Protein AF-A0A9P8RSB9-F1 (afdb_monomer)

Foldseek 3Di:
DQPPVQVVPADVVGTDHDDDALFDADDPVLVCQCPNPAPNVQQAFLSVCVRVCLVPDDPPPPPSVVVVVVVVCCLVVVPPPDDPDDDPVNVVVVVLSVLLVLLCNGGPPHLALPPSNADFKAKEKEFEQDPDDPFDPPDDPDDDDDDDDDDDDDDDDDDDDPPPPDPPPVVCVQPNDDPPPPPDDDTCRDTDGDMDMGGDNHRLNVVSVCSSVPVDPSVPDQSVSSCSNNGRGFYAYPSDTDRPDPNHD

Sequence (249 aa):
MAMAIPRAISRPHSRYTLSPTSLTARTLHALLFLRGPGRGNAAAGGWGIFIEGSVECNPLDFLAFKRISTEWLEEVNGDENSDAHGTAEDLNHRFSKRRKLIAKGRFGNSGIESDGKGIELLHIRMEDPFIGVPGTRSLPINIEDIADGILEGQESEGENEQQKDQPPVMWDSLFGPDAENQDLSMHQAWRPDVRLTFRGTHIFAGVRHLTDTGVIDGEKMPGWMTGEAGVSTGVVRNGVIRGHKGSGV

Mean predicted aligned error: 14.19 Å

InterPro domains:
  IPR007902 Centromere protein Chl4/mis15/CENP-N [PF05238] (3-239)

Secondary structure (DSSP, 8-state):
-TTHHHHHH-BTTB---PPPPS---SSHHHHHHHHSSSGGGS--GGGGHHHHTSS---TT-HHHHHHHHHHHHHHHHTTTTS-S---HHHHHHHHHHHHHHHHHHHHTT---TTSS---SEEEEEE-PPPTT-TT------------------PPP---------PPPHHHHHHHPPPTT-----S-------EEEEEESS-HHHHHHHHHHHTSS-TTT--GGGGTTT--SEEEEETTEEEESSS---

Solvent-accessible surface area (backbone atoms only — not comparable to full-atom values): 15276 Å² total; per-residue (Å²): 118,84,71,55,58,32,58,71,74,34,51,94,99,41,83,54,79,85,77,71,66,28,55,62,56,86,39,70,62,19,47,39,41,40,68,31,101,50,67,39,37,81,25,31,12,38,45,28,53,68,56,75,38,77,80,61,63,60,93,86,44,72,66,58,54,53,51,53,58,50,54,60,48,47,75,70,57,74,63,80,86,68,67,103,74,69,52,78,65,53,51,50,49,53,53,41,51,51,27,41,51,44,30,42,57,48,18,35,86,39,47,52,89,83,68,60,57,40,38,33,47,38,40,37,37,38,60,34,65,52,88,84,54,95,82,64,85,68,82,77,83,85,69,84,81,86,84,87,80,88,83,90,80,88,84,76,95,69,94,70,83,76,79,73,82,72,71,63,77,70,51,52,77,69,66,47,89,68,93,75,82,72,85,83,76,96,71,88,55,57,52,58,88,48,74,48,78,47,75,46,78,31,40,42,22,52,50,40,48,36,17,34,75,58,81,38,62,61,87,79,51,57,65,62,70,38,46,34,77,55,58,21,28,29,41,29,49,84,83,42,68,38,43,40,78,86,24,79,127

pLDDT: mean 73.87, std 20.01, range [29.92, 95.12]

Organism: NCBI:txid265104

Radius of gyration: 24.45 Å; Cα contacts (8 Å, |Δi|>4): 299; chains: 1; bounding box: 60×43×74 Å

Nearest PDB structures (foldseek):
  6nuw-assembly1_E  TM=7.598E-01  e=3.990E-07  Saccharomyces cerevisiae S288C
  8ow1-assembly1_NN  TM=7.445E-01  e=2.769E-07  Saccharomyces cerevisiae
  8ow1-assembly1_N  TM=7.059E-01  e=7.333E-07  Saccharomyces cerevisiae
  8ow0-assembly1_N  TM=7.193E-01  e=2.193E-06  Saccharomyces cerevisiae
  4je3-assembly1_B  TM=9.104E-01  e=1.771E-03  Saccharomyces cerevisiae

Structure (mmCIF, N/CA/C/O backbone):
data_AF-A0A9P8RSB9-F1
#
_entry.id   AF-A0A9P8RSB9-F1
#
loop_
_atom_site.group_PDB
_atom_site.id
_atom_site.type_symbol
_atom_site.label_atom_id
_atom_site.label_alt_id
_atom_site.label_comp_id
_atom_site.label_asym_id
_atom_site.label_entity_id
_atom_site.label_seq_id
_atom_site.pdbx_PDB_ins_code
_atom_site.Cartn_x
_atom_site.Cartn_y
_atom_site.Cartn_z
_atom_site.occupancy
_atom_site.B_iso_or_equiv
_atom_site.auth_seq_id
_atom_site.auth_comp_id
_atom_site.auth_asym_id
_atom_site.auth_atom_id
_atom_site.pdbx_PDB_model_num
ATOM 1 N N . MET A 1 1 ? 20.546 -19.885 -18.088 1.00 60.81 1 MET A N 1
ATOM 2 C CA . MET A 1 1 ? 19.523 -19.149 -18.873 1.00 60.81 1 MET A CA 1
ATOM 3 C C . MET A 1 1 ? 19.489 -17.635 -18.613 1.00 60.81 1 MET A C 1
ATOM 5 O O . MET A 1 1 ? 19.249 -16.904 -19.562 1.00 60.81 1 MET A O 1
ATOM 9 N N . ALA A 1 2 ? 19.780 -17.131 -17.404 1.00 63.16 2 ALA A N 1
ATOM 10 C CA . ALA A 1 2 ? 19.575 -15.715 -17.043 1.00 63.16 2 ALA A CA 1
ATOM 11 C C . ALA A 1 2 ? 20.329 -14.649 -17.884 1.00 63.16 2 ALA A C 1
ATOM 13 O O . ALA A 1 2 ? 19.841 -13.534 -18.018 1.00 63.16 2 ALA A O 1
ATOM 14 N N . MET A 1 3 ? 21.483 -14.966 -18.490 1.00 80.44 3 MET A N 1
ATOM 15 C CA . MET A 1 3 ? 22.284 -14.000 -19.275 1.00 80.44 3 MET A CA 1
ATOM 16 C C . MET A 1 3 ? 21.923 -13.923 -20.767 1.00 80.44 3 MET A C 1
ATOM 18 O O . MET A 1 3 ? 22.422 -13.045 -21.468 1.00 80.44 3 MET A O 1
ATOM 22 N N . ALA A 1 4 ? 21.071 -14.820 -21.272 1.00 87.44 4 ALA A N 1
ATOM 23 C CA . ALA A 1 4 ? 20.693 -14.832 -22.687 1.00 87.44 4 ALA A CA 1
ATOM 24 C C . ALA A 1 4 ? 19.692 -13.715 -23.027 1.00 87.44 4 ALA A C 1
ATOM 26 O O . ALA A 1 4 ? 19.836 -13.053 -24.050 1.00 87.44 4 ALA A O 1
ATOM 27 N N . ILE A 1 5 ? 18.728 -13.458 -22.135 1.00 90.38 5 ILE A N 1
ATOM 28 C CA . ILE A 1 5 ? 17.672 -12.455 -22.337 1.00 90.38 5 ILE A CA 1
ATOM 29 C C . ILE A 1 5 ? 18.236 -11.023 -22.383 1.00 90.38 5 ILE A C 1
ATOM 31 O O . ILE A 1 5 ? 17.978 -10.347 -23.377 1.00 90.38 5 ILE A O 1
ATOM 35 N N . PRO A 1 6 ? 19.055 -10.555 -21.410 1.00 91.44 6 PRO A N 1
ATOM 36 C CA . PRO A 1 6 ? 19.608 -9.199 -21.460 1.00 91.44 6 PRO A CA 1
ATOM 37 C C . PRO A 1 6 ? 20.480 -8.960 -22.700 1.00 91.44 6 PRO A C 1
ATOM 39 O O . PRO A 1 6 ? 20.485 -7.867 -23.260 1.00 91.44 6 PRO A O 1
ATOM 42 N N . ARG A 1 7 ? 21.191 -9.999 -23.165 1.00 89.19 7 ARG A N 1
ATOM 43 C CA . ARG A 1 7 ? 21.984 -9.944 -24.401 1.00 89.19 7 ARG A CA 1
ATOM 44 C C . ARG A 1 7 ? 21.101 -9.846 -25.645 1.00 89.19 7 ARG A C 1
ATOM 46 O O . ARG A 1 7 ? 21.409 -9.050 -26.523 1.00 89.19 7 ARG A O 1
ATOM 53 N N . ALA A 1 8 ? 20.004 -10.598 -25.710 1.00 91.44 8 ALA A N 1
ATOM 54 C CA . ALA A 1 8 ? 19.091 -10.583 -26.853 1.00 91.44 8 ALA A CA 1
ATOM 55 C C . ALA A 1 8 ? 18.355 -9.241 -27.023 1.00 91.44 8 ALA A C 1
ATOM 57 O O . ALA A 1 8 ? 18.117 -8.819 -28.149 1.00 91.44 8 ALA A O 1
ATOM 58 N N . ILE A 1 9 ? 18.018 -8.560 -25.921 1.00 91.25 9 ILE A N 1
ATOM 59 C CA . ILE A 1 9 ? 17.332 -7.253 -25.951 1.00 91.25 9 ILE A CA 1
ATOM 60 C C . ILE A 1 9 ? 18.295 -6.059 -26.052 1.00 91.25 9 ILE A C 1
ATOM 62 O O . ILE A 1 9 ? 17.858 -4.931 -26.283 1.00 91.25 9 ILE A O 1
ATOM 66 N N . SER A 1 10 ? 19.599 -6.280 -25.846 1.00 93.25 10 SER A N 1
ATOM 67 C CA . SER A 1 10 ? 20.609 -5.222 -25.932 1.00 93.25 10 SER A CA 1
ATOM 68 C C . SER A 1 10 ? 20.803 -4.729 -27.365 1.00 93.25 10 SER A C 1
ATOM 70 O O . SER A 1 10 ? 20.760 -5.503 -28.319 1.00 93.25 10 SER A O 1
ATOM 72 N N . ARG A 1 11 ? 21.033 -3.423 -27.516 1.00 90.88 11 ARG A N 1
ATOM 73 C CA . ARG A 1 11 ? 21.363 -2.782 -28.797 1.00 90.88 11 ARG A CA 1
ATOM 74 C C . ARG A 1 11 ? 22.860 -2.449 -28.832 1.00 90.88 11 ARG A C 1
ATOM 76 O O . ARG A 1 11 ? 23.480 -2.344 -27.770 1.00 90.88 11 ARG A O 1
ATOM 83 N N . PRO A 1 12 ? 23.469 -2.241 -30.014 1.00 90.31 12 PRO A N 1
ATOM 84 C CA . PRO A 1 12 ? 24.827 -1.706 -30.092 1.00 90.31 12 PRO A CA 1
ATOM 85 C C . PRO A 1 12 ? 24.938 -0.423 -29.251 1.00 90.31 12 PRO A C 1
ATOM 87 O O . PRO A 1 12 ? 24.121 0.479 -29.404 1.00 90.31 12 PRO A O 1
ATOM 90 N N . HIS A 1 13 ? 25.916 -0.368 -28.342 1.00 87.81 13 HIS A N 1
ATOM 91 C CA . HIS A 1 13 ? 26.126 0.710 -27.355 1.00 87.81 13 HIS A CA 1
ATOM 92 C C . HIS A 1 13 ? 25.055 0.866 -26.250 1.00 87.81 13 HIS A C 1
ATOM 94 O O . HIS A 1 13 ? 25.128 1.814 -25.474 1.00 87.81 13 HIS A O 1
ATOM 100 N N . SER A 1 14 ? 24.108 -0.070 -26.097 1.00 89.31 14 SER A N 1
ATOM 101 C CA . SER A 1 14 ? 23.153 -0.087 -24.976 1.00 89.31 14 SER A CA 1
ATOM 102 C C . SER A 1 14 ? 22.943 -1.507 -24.443 1.00 89.31 14 SER A C 1
ATOM 104 O O . SER A 1 14 ? 22.224 -2.320 -25.031 1.00 89.31 14 SER A O 1
ATOM 106 N N . ARG A 1 15 ? 23.608 -1.827 -23.323 1.00 87.81 15 ARG A N 1
ATOM 107 C CA . ARG A 1 15 ? 23.508 -3.130 -22.653 1.00 87.81 15 ARG A CA 1
ATOM 108 C C . ARG A 1 15 ? 22.528 -3.048 -21.490 1.00 87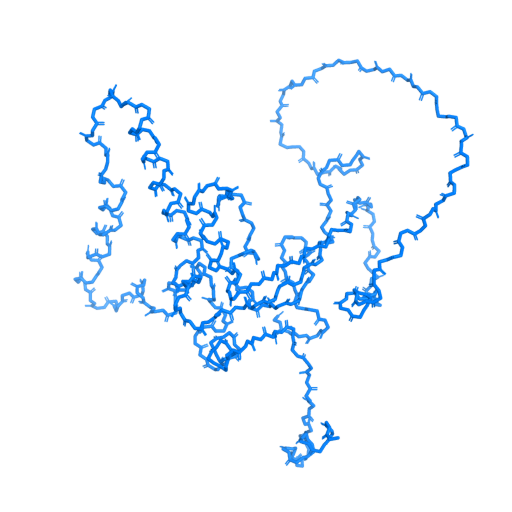.81 15 ARG A C 1
ATOM 110 O O . ARG A 1 15 ? 22.741 -2.278 -20.562 1.00 87.81 15 ARG A O 1
ATOM 117 N N . TYR A 1 16 ? 21.518 -3.908 -21.515 1.00 88.75 16 TYR A N 1
ATOM 118 C CA . TYR A 1 16 ? 20.590 -4.070 -20.405 1.00 88.75 16 TYR A CA 1
ATOM 119 C C . TYR A 1 16 ? 21.053 -5.188 -19.472 1.00 88.75 16 TYR A C 1
ATOM 121 O O . TYR A 1 16 ? 21.659 -6.172 -19.903 1.00 88.75 16 TYR A O 1
ATOM 129 N N . THR A 1 17 ? 20.748 -5.038 -18.189 1.00 88.31 17 THR A N 1
ATOM 130 C CA . THR A 1 17 ? 20.886 -6.071 -17.161 1.00 88.31 17 THR A CA 1
ATOM 131 C C . THR A 1 17 ? 19.535 -6.242 -16.477 1.00 88.31 17 THR A C 1
ATOM 133 O O . THR A 1 17 ? 18.756 -5.298 -16.374 1.00 88.31 17 THR A O 1
ATOM 136 N N . LEU A 1 18 ? 19.225 -7.468 -16.057 1.00 85.56 18 LEU A N 1
ATOM 137 C CA . LEU A 1 18 ? 18.020 -7.736 -15.279 1.00 85.56 18 LEU A CA 1
ATOM 138 C C . LEU A 1 18 ? 18.383 -7.658 -13.800 1.00 85.56 18 LEU A C 1
ATOM 140 O O . LEU A 1 18 ? 19.246 -8.408 -13.343 1.00 85.56 18 LEU A O 1
ATOM 144 N N . SER A 1 19 ? 17.719 -6.764 -13.076 1.00 83.81 19 SER A N 1
ATOM 145 C CA . SER A 1 19 ? 17.808 -6.688 -11.620 1.00 83.81 19 SER A CA 1
ATOM 146 C C . SER A 1 19 ? 16.679 -7.510 -10.998 1.00 83.81 19 SER A C 1
ATOM 148 O O . SER A 1 19 ? 15.544 -7.431 -11.480 1.00 83.81 19 SER A O 1
ATOM 150 N N . PRO A 1 20 ? 16.950 -8.302 -9.948 1.00 80.81 20 PRO A N 1
ATOM 151 C CA . PRO A 1 20 ? 15.887 -8.948 -9.192 1.00 80.81 20 PRO A CA 1
ATOM 152 C C . PRO A 1 20 ? 15.009 -7.887 -8.515 1.00 80.81 20 PRO A C 1
ATOM 154 O O . PRO A 1 20 ? 15.488 -6.832 -8.101 1.00 80.81 20 PRO A O 1
ATOM 157 N N . THR A 1 21 ? 13.716 -8.169 -8.399 1.00 82.81 21 THR A N 1
ATOM 158 C CA . THR A 1 21 ? 12.746 -7.290 -7.739 1.00 82.81 21 THR A CA 1
ATOM 159 C C . THR A 1 21 ? 12.409 -7.811 -6.347 1.00 82.81 21 THR A C 1
ATOM 161 O O . THR A 1 21 ? 12.298 -9.017 -6.144 1.00 82.81 21 THR A O 1
ATOM 164 N N . SER A 1 22 ? 12.172 -6.908 -5.396 1.00 86.12 22 SER A N 1
ATOM 165 C CA . SER A 1 22 ? 11.747 -7.234 -4.019 1.00 86.12 22 SER A CA 1
ATOM 166 C C . SER A 1 22 ? 10.242 -7.536 -3.882 1.00 86.12 22 SER A C 1
ATOM 168 O O . SER A 1 22 ? 9.701 -7.639 -2.775 1.00 86.12 22 SER A O 1
ATOM 170 N N . LEU A 1 23 ? 9.550 -7.699 -5.012 1.00 88.62 23 LEU A N 1
ATOM 171 C CA . LEU A 1 23 ? 8.127 -7.995 -5.105 1.00 88.62 23 LEU A CA 1
ATOM 172 C C . LEU A 1 23 ? 7.909 -9.397 -5.677 1.00 88.62 23 LEU A C 1
ATOM 174 O O . LEU A 1 23 ? 8.396 -9.725 -6.759 1.00 88.62 23 LEU A O 1
ATOM 178 N N . THR A 1 24 ? 7.126 -10.188 -4.955 1.00 89.50 24 THR A N 1
ATOM 179 C CA . THR A 1 24 ? 6.615 -11.492 -5.362 1.00 89.50 24 THR A CA 1
ATOM 180 C C . THR A 1 24 ? 5.099 -11.485 -5.194 1.00 89.50 24 THR A C 1
ATOM 182 O O . THR A 1 24 ? 4.581 -10.996 -4.191 1.00 89.50 24 THR A O 1
ATOM 185 N N . ALA A 1 25 ? 4.373 -11.982 -6.191 1.00 90.44 25 ALA A N 1
ATOM 186 C CA . ALA A 1 25 ? 2.922 -12.117 -6.130 1.00 90.44 25 ALA A CA 1
ATOM 187 C C . ALA A 1 25 ? 2.478 -13.333 -6.946 1.00 90.44 25 ALA A C 1
ATOM 189 O O . ALA A 1 25 ? 3.166 -13.749 -7.881 1.00 90.44 25 ALA A O 1
ATOM 190 N N . ARG A 1 26 ? 1.322 -13.902 -6.590 1.00 89.12 26 ARG A N 1
ATOM 191 C CA . ARG A 1 26 ? 0.777 -15.095 -7.250 1.00 89.12 26 ARG A CA 1
ATOM 192 C C . ARG A 1 26 ? 0.159 -14.794 -8.608 1.00 89.12 26 ARG A C 1
ATOM 194 O O . ARG A 1 26 ? 0.270 -15.603 -9.525 1.00 89.12 26 ARG A O 1
ATOM 201 N N . THR A 1 27 ? -0.524 -13.657 -8.734 1.00 91.25 27 THR A N 1
ATOM 202 C CA . THR A 1 27 ? -1.212 -13.268 -9.967 1.00 91.25 27 THR A CA 1
ATOM 203 C C . THR A 1 27 ? -0.373 -12.271 -10.759 1.00 91.25 27 THR A C 1
ATOM 205 O O . THR A 1 27 ? 0.229 -11.343 -10.216 1.00 91.25 27 THR A O 1
ATOM 208 N N . LEU A 1 28 ? -0.376 -12.421 -12.086 1.00 91.88 28 LEU A N 1
ATOM 209 C CA . LEU A 1 28 ? 0.233 -11.434 -12.981 1.00 91.88 28 LEU A CA 1
ATOM 210 C C . LEU A 1 28 ? -0.476 -10.079 -12.876 1.00 91.88 28 LEU A C 1
ATOM 212 O O . LEU A 1 28 ? 0.166 -9.042 -13.011 1.00 91.88 28 LEU A O 1
ATOM 216 N N . HIS A 1 29 ? -1.781 -10.084 -12.590 1.00 91.00 29 HIS A N 1
ATOM 217 C CA . HIS A 1 29 ? -2.550 -8.863 -12.374 1.00 91.00 29 HIS A CA 1
ATOM 218 C C . HIS A 1 29 ? -2.013 -8.051 -11.186 1.00 91.00 29 HIS A C 1
ATOM 220 O O . HIS A 1 29 ? -1.819 -6.847 -11.327 1.00 91.00 29 HIS A O 1
ATOM 226 N N . ALA A 1 30 ? -1.683 -8.704 -10.064 1.00 90.44 30 ALA A N 1
ATOM 227 C CA . ALA A 1 30 ? -1.057 -8.043 -8.921 1.00 90.44 30 ALA A CA 1
ATOM 228 C C . ALA A 1 30 ? 0.313 -7.449 -9.285 1.00 90.44 30 ALA A C 1
ATOM 230 O O . ALA A 1 30 ? 0.575 -6.286 -8.987 1.00 90.44 30 ALA A O 1
ATOM 231 N N . LEU A 1 31 ? 1.162 -8.200 -10.000 1.00 90.31 31 LEU A N 1
ATOM 232 C CA . LEU A 1 31 ? 2.467 -7.696 -10.455 1.00 90.31 31 LEU A CA 1
ATOM 233 C C . LEU A 1 31 ? 2.332 -6.499 -11.403 1.00 90.31 31 LEU A C 1
ATOM 235 O O . LEU A 1 31 ? 3.075 -5.528 -11.279 1.00 90.31 31 LEU A O 1
ATOM 239 N N . LEU A 1 32 ? 1.383 -6.547 -12.339 1.00 91.12 32 LEU A N 1
ATOM 240 C CA . LEU A 1 32 ? 1.137 -5.456 -13.278 1.00 91.12 32 LEU A CA 1
ATOM 241 C C . LEU A 1 32 ? 0.571 -4.221 -12.567 1.00 91.12 32 LEU A C 1
ATOM 243 O O . LEU A 1 32 ? 0.942 -3.104 -12.908 1.00 91.12 32 LEU A O 1
ATOM 247 N N . PHE A 1 33 ? -0.304 -4.401 -11.580 1.00 89.62 33 PHE A N 1
ATOM 248 C CA . PHE A 1 33 ? -0.852 -3.281 -10.822 1.00 89.62 33 PHE A CA 1
ATOM 249 C C . PHE A 1 33 ? 0.227 -2.584 -9.982 1.00 89.62 33 PHE A C 1
ATOM 251 O O . PHE A 1 33 ? 0.311 -1.359 -10.003 1.00 89.62 33 PHE A O 1
ATOM 258 N N . LEU A 1 34 ? 1.072 -3.362 -9.300 1.00 88.38 34 LEU A N 1
ATOM 259 C CA . LEU A 1 34 ? 2.092 -2.851 -8.380 1.00 88.38 34 LEU A CA 1
ATOM 260 C C . LEU A 1 34 ? 3.385 -2.404 -9.069 1.00 88.38 34 LEU A C 1
ATOM 262 O O . LEU A 1 34 ? 4.105 -1.588 -8.513 1.00 88.38 34 LEU A O 1
ATOM 266 N N . ARG A 1 35 ? 3.721 -2.940 -10.250 1.00 88.00 35 ARG A N 1
ATOM 267 C CA . ARG A 1 35 ? 5.001 -2.643 -10.925 1.00 88.00 35 ARG A CA 1
ATOM 268 C C . ARG A 1 35 ? 4.892 -2.378 -12.423 1.00 88.00 35 ARG A C 1
ATOM 270 O O . ARG A 1 35 ? 5.887 -2.058 -13.072 1.00 88.00 35 ARG A O 1
ATOM 277 N N . GLY A 1 36 ? 3.703 -2.527 -12.991 1.00 88.81 36 GLY A N 1
ATOM 278 C CA . GLY A 1 36 ? 3.459 -2.253 -14.398 1.00 88.81 36 GLY A CA 1
ATOM 279 C C . GLY A 1 36 ? 3.401 -0.755 -14.716 1.00 88.81 36 GLY A C 1
ATOM 280 O O . GLY A 1 36 ? 3.488 0.097 -13.832 1.00 88.81 36 GLY A O 1
ATOM 281 N N . PRO A 1 37 ? 3.225 -0.415 -16.001 1.00 88.12 37 PRO A N 1
ATOM 282 C CA . PRO A 1 37 ? 3.250 0.962 -16.503 1.00 88.12 37 PRO A CA 1
ATOM 283 C C . PRO A 1 37 ? 1.973 1.778 -16.197 1.00 88.12 37 PRO A C 1
ATOM 285 O O . PRO A 1 37 ? 1.634 2.698 -16.935 1.00 88.12 37 PRO A O 1
ATOM 288 N N . GLY A 1 38 ? 1.231 1.442 -15.140 1.00 85.75 38 GLY A N 1
ATO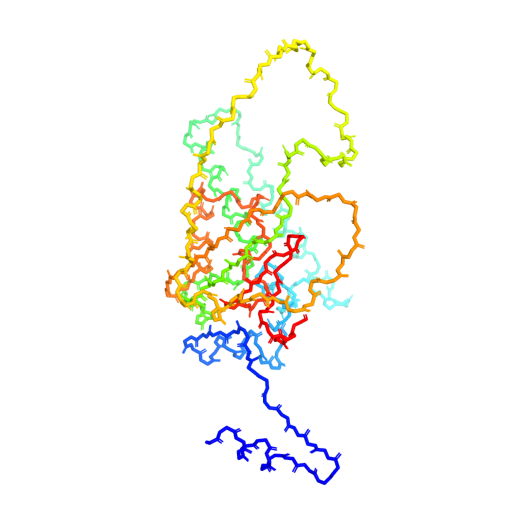M 289 C CA . GLY A 1 38 ? -0.014 2.116 -14.764 1.00 85.75 38 GLY A CA 1
ATOM 290 C C . GLY A 1 38 ? 0.150 3.113 -13.614 1.00 85.75 38 GLY A C 1
ATOM 291 O O . GLY A 1 38 ? 1.160 3.121 -12.913 1.00 85.75 38 GLY A O 1
ATOM 292 N N . ARG A 1 39 ? -0.909 3.894 -13.352 1.00 84.00 39 ARG A N 1
ATOM 293 C CA . ARG A 1 39 ? -1.003 4.812 -12.194 1.00 84.00 39 ARG A CA 1
ATOM 294 C C . ARG A 1 39 ? -0.909 4.089 -10.837 1.00 84.00 39 ARG A C 1
ATOM 296 O O . ARG A 1 39 ? -0.608 4.720 -9.834 1.00 84.00 39 ARG A O 1
ATOM 303 N N . GLY A 1 40 ? -1.136 2.771 -10.807 1.00 82.62 40 GLY A N 1
ATOM 304 C CA . GLY A 1 40 ? -1.115 1.954 -9.587 1.00 82.62 40 GLY A CA 1
ATOM 305 C C . GLY A 1 40 ? 0.261 1.657 -8.988 1.00 82.62 40 GLY A C 1
A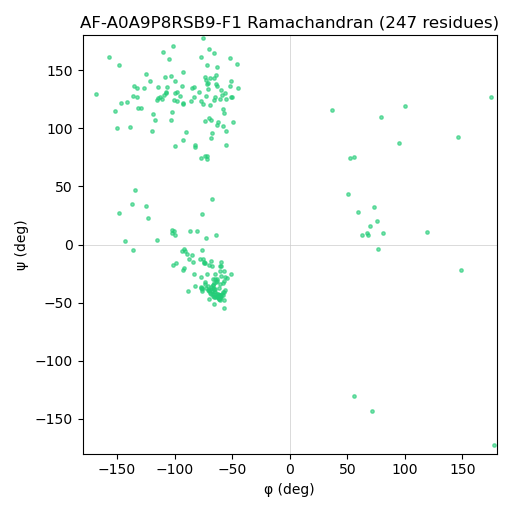TOM 306 O O . GLY A 1 40 ? 0.325 1.302 -7.817 1.00 82.62 40 GLY A O 1
ATOM 307 N N . ASN A 1 41 ? 1.351 1.850 -9.739 1.00 84.44 41 ASN A N 1
ATOM 308 C CA . ASN A 1 41 ? 2.709 1.497 -9.298 1.00 84.44 41 ASN A CA 1
ATOM 309 C C . ASN A 1 41 ? 3.193 2.341 -8.101 1.00 84.44 41 ASN A C 1
ATOM 311 O O . ASN A 1 41 ? 3.908 1.839 -7.245 1.00 84.44 41 ASN A O 1
ATOM 315 N N . ALA A 1 42 ? 2.779 3.610 -8.017 1.00 78.94 42 ALA A N 1
ATOM 316 C CA . ALA A 1 42 ? 3.252 4.553 -6.994 1.00 78.94 42 ALA A CA 1
ATOM 317 C C . ALA A 1 42 ? 2.159 5.035 -6.021 1.00 78.94 42 ALA A C 1
ATOM 319 O O . ALA A 1 42 ? 2.417 5.907 -5.199 1.00 78.94 42 ALA A O 1
ATOM 320 N N . ALA A 1 43 ? 0.936 4.510 -6.132 1.00 82.38 43 ALA A N 1
ATOM 321 C CA . ALA A 1 43 ? -0.224 4.992 -5.378 1.00 82.38 43 ALA A CA 1
ATOM 322 C C . ALA A 1 43 ? -1.082 3.842 -4.818 1.00 82.38 43 ALA A C 1
ATOM 324 O O . ALA A 1 43 ? -2.309 3.925 -4.777 1.00 82.38 43 ALA A O 1
ATOM 325 N N . ALA A 1 44 ? -0.447 2.737 -4.418 1.00 83.50 44 ALA A N 1
ATOM 326 C CA . ALA A 1 44 ? -1.132 1.642 -3.733 1.00 83.50 44 ALA A CA 1
ATOM 327 C C . ALA A 1 44 ? -1.561 2.046 -2.304 1.00 83.50 44 ALA A C 1
ATOM 329 O O . ALA A 1 44 ? -1.128 3.070 -1.773 1.00 83.50 44 ALA A O 1
ATOM 330 N N . GLY A 1 45 ? -2.407 1.240 -1.655 1.00 86.44 45 GLY A N 1
ATOM 331 C CA . GLY A 1 45 ? -2.876 1.540 -0.300 1.00 86.44 45 GLY A CA 1
ATOM 332 C C . GLY A 1 45 ? -3.861 2.714 -0.264 1.00 86.44 45 GLY A C 1
ATOM 333 O O . GLY A 1 45 ? -4.660 2.915 -1.185 1.00 86.44 45 GLY A O 1
ATOM 334 N N . GLY A 1 46 ? -3.772 3.521 0.795 1.00 87.12 46 GLY A N 1
ATOM 335 C CA . GLY A 1 46 ? -4.598 4.718 1.006 1.00 87.12 46 GLY A CA 1
ATOM 336 C C . GLY A 1 46 ? -4.462 5.785 -0.085 1.00 87.12 46 GLY A C 1
ATOM 337 O O . GLY A 1 46 ? -5.365 6.595 -0.274 1.00 87.12 46 GLY A O 1
ATOM 338 N N . TRP A 1 47 ? -3.392 5.737 -0.879 1.00 88.94 47 TRP A N 1
ATOM 339 C CA . TRP A 1 47 ? -3.182 6.623 -2.026 1.00 88.94 47 TRP A CA 1
ATOM 340 C C . TRP A 1 47 ? -4.030 6.255 -3.252 1.00 88.94 47 TRP A C 1
ATOM 342 O O . TRP A 1 47 ? -4.053 7.002 -4.232 1.00 88.94 47 TRP A O 1
ATOM 352 N N . GLY A 1 48 ? -4.776 5.143 -3.202 1.00 86.69 48 GLY A N 1
ATOM 353 C CA . GLY A 1 48 ? -5.582 4.653 -4.320 1.00 86.69 48 GLY A CA 1
ATOM 354 C C . GLY A 1 48 ? -6.619 5.652 -4.846 1.00 86.69 48 GLY A C 1
ATOM 355 O O . GLY A 1 48 ? -6.983 5.582 -6.020 1.00 86.69 48 GLY A O 1
ATOM 356 N N . ILE A 1 49 ? -7.028 6.626 -4.028 1.00 86.00 49 ILE A N 1
ATOM 357 C CA . ILE A 1 49 ? -7.929 7.721 -4.423 1.00 86.00 49 ILE A CA 1
ATOM 358 C C . ILE A 1 49 ? -7.385 8.537 -5.611 1.00 86.00 49 ILE A C 1
ATOM 360 O O . ILE A 1 49 ? -8.145 9.000 -6.459 1.00 86.00 49 ILE A O 1
ATOM 364 N N . PHE A 1 50 ? -6.059 8.655 -5.734 1.00 85.06 50 PHE A N 1
ATOM 365 C CA . PHE A 1 50 ? -5.403 9.408 -6.810 1.00 85.06 50 PHE A CA 1
ATOM 366 C C . PHE A 1 50 ? -5.226 8.592 -8.100 1.00 85.06 50 PHE A C 1
ATOM 368 O O . PHE A 1 50 ? -4.969 9.147 -9.174 1.00 85.06 50 PHE A O 1
ATOM 375 N N . ILE A 1 51 ? -5.375 7.266 -8.027 1.00 86.44 51 ILE A N 1
ATOM 376 C CA . ILE A 1 51 ? -5.358 6.400 -9.213 1.00 86.44 51 ILE A CA 1
ATOM 377 C C . ILE A 1 51 ? -6.621 6.635 -10.035 1.00 86.44 51 ILE A C 1
ATOM 379 O O . ILE A 1 51 ? -6.534 6.771 -11.254 1.00 86.44 51 ILE A O 1
ATOM 383 N N . GLU A 1 52 ? -7.770 6.662 -9.361 1.00 77.31 52 GLU A N 1
ATOM 384 C CA . GLU A 1 52 ? -9.086 6.800 -9.984 1.00 77.31 52 GLU A CA 1
ATOM 385 C C . GLU A 1 52 ? -9.324 8.216 -10.520 1.00 77.31 52 GLU A C 1
ATOM 387 O O . GLU A 1 52 ? -10.089 8.397 -11.462 1.00 77.31 52 GLU A O 1
ATOM 392 N N . GLY A 1 53 ? -8.640 9.216 -9.952 1.00 73.38 53 GLY A N 1
ATOM 393 C CA . GLY A 1 53 ? -8.894 10.619 -10.270 1.00 73.38 53 GLY A CA 1
ATOM 394 C C . GLY A 1 53 ? -10.247 11.097 -9.741 1.00 73.38 53 GLY A C 1
ATOM 395 O O . GLY A 1 53 ? -10.711 12.151 -10.148 1.00 73.38 53 GLY A O 1
ATOM 396 N N . SER A 1 54 ? -10.875 10.359 -8.818 1.00 70.62 54 SER A N 1
ATOM 397 C CA . SER A 1 54 ? -12.163 10.725 -8.209 1.00 70.62 54 SER A CA 1
ATOM 398 C C . SER A 1 54 ? -12.078 12.004 -7.372 1.00 70.62 54 SER A C 1
ATOM 400 O O . SER A 1 54 ? -13.061 12.726 -7.234 1.00 70.62 54 SER A O 1
ATOM 402 N N . VAL A 1 55 ? -10.887 12.319 -6.860 1.00 71.88 55 VAL A N 1
ATOM 403 C CA . VAL A 1 55 ? -10.595 13.584 -6.168 1.00 71.88 55 VAL A CA 1
ATOM 404 C C . VAL A 1 55 ? -10.407 14.741 -7.161 1.00 71.88 55 VAL A C 1
ATOM 406 O O . VAL A 1 55 ? -10.677 15.897 -6.837 1.00 71.88 55 VAL A O 1
ATOM 409 N N . GLU A 1 56 ? -9.954 14.448 -8.380 1.00 72.94 56 GLU A N 1
ATOM 410 C CA . GLU A 1 56 ? -9.642 15.441 -9.406 1.00 72.94 56 GLU A CA 1
ATOM 411 C C . GLU A 1 56 ? -10.890 15.721 -10.254 1.00 72.94 56 GLU A C 1
ATOM 413 O O . GLU A 1 56 ? -11.199 15.019 -11.213 1.00 72.94 56 GLU A O 1
ATOM 418 N N . CYS A 1 57 ? -11.624 16.782 -9.923 1.00 72.19 57 CYS A N 1
ATOM 419 C CA . CYS A 1 57 ? -12.664 17.284 -10.819 1.00 72.19 57 CYS A CA 1
ATOM 420 C C . CYS A 1 57 ? -12.037 18.008 -12.012 1.00 72.19 57 CYS A C 1
ATOM 422 O O . CYS A 1 57 ? -11.058 18.745 -11.867 1.00 72.19 57 CYS A O 1
ATOM 424 N N . ASN A 1 58 ? -12.658 17.874 -13.186 1.00 82.38 58 ASN A N 1
ATOM 425 C CA . ASN A 1 58 ? -12.395 18.797 -14.284 1.00 82.38 58 ASN A CA 1
ATOM 426 C C . ASN A 1 58 ? -12.659 20.228 -13.767 1.00 82.38 58 ASN A C 1
ATOM 428 O O . ASN A 1 58 ? -13.759 20.474 -13.272 1.00 82.38 58 ASN A O 1
ATOM 432 N N . PRO A 1 59 ? -11.709 21.178 -13.865 1.00 81.75 59 PRO A N 1
ATOM 433 C CA . PRO A 1 59 ? -11.882 22.536 -13.334 1.00 81.75 59 PRO A CA 1
ATOM 434 C C . PRO A 1 59 ? -13.064 23.298 -13.953 1.00 81.75 59 PRO A C 1
ATOM 436 O O . PRO A 1 59 ? -13.487 24.317 -13.417 1.00 81.75 59 PRO A O 1
ATOM 439 N N . LEU A 1 60 ? -13.599 22.816 -15.078 1.00 84.56 60 LEU A N 1
ATOM 440 C CA . LEU A 1 60 ? -14.788 23.368 -15.728 1.00 84.56 60 LEU A CA 1
ATOM 441 C C . LEU A 1 60 ? -16.099 22.682 -15.303 1.00 84.56 60 LEU A C 1
ATOM 443 O O . LEU A 1 60 ? 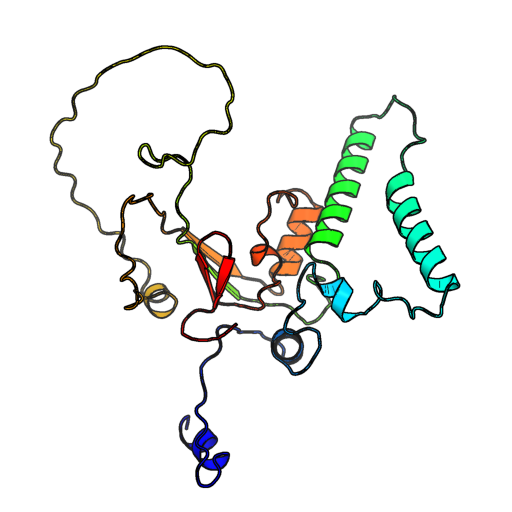-17.174 23.122 -15.708 1.00 84.56 60 LEU A O 1
ATOM 447 N N . ASP A 1 61 ? -16.033 21.618 -14.502 1.00 78.19 61 ASP A N 1
ATOM 448 C CA . ASP A 1 61 ? -17.194 20.878 -14.008 1.00 78.19 61 ASP A CA 1
ATOM 449 C C . ASP A 1 61 ? -17.552 21.299 -12.573 1.00 78.19 61 ASP A C 1
ATOM 451 O O . ASP A 1 61 ? -17.171 20.688 -11.573 1.00 78.19 61 ASP A O 1
ATOM 455 N N . PHE A 1 62 ? -18.321 22.382 -12.477 1.00 74.38 62 PHE A N 1
ATOM 456 C CA . PHE A 1 62 ? -18.774 22.951 -11.205 1.00 74.38 62 PHE A CA 1
ATOM 457 C C . PHE A 1 62 ? -19.808 22.080 -10.472 1.00 74.38 62 PHE A C 1
ATOM 459 O O . PHE A 1 62 ? -20.034 22.264 -9.273 1.00 74.38 62 PHE A O 1
ATOM 466 N N . LEU A 1 63 ? -20.455 21.137 -11.166 1.00 75.81 63 LEU A N 1
ATOM 467 C CA . LEU A 1 63 ? -21.452 20.250 -10.564 1.00 75.81 63 LEU A CA 1
ATOM 468 C C . LEU A 1 63 ? -20.788 19.072 -9.847 1.00 75.81 63 LEU A C 1
ATOM 470 O O . LEU A 1 63 ? -21.256 18.676 -8.776 1.00 75.81 63 LEU A O 1
ATOM 474 N N . ALA A 1 64 ? -19.680 18.559 -10.390 1.00 66.94 64 ALA A N 1
ATOM 475 C CA . ALA A 1 64 ? -18.884 17.516 -9.747 1.00 66.94 64 ALA A CA 1
ATOM 476 C C . ALA A 1 64 ? -18.325 17.973 -8.389 1.00 66.94 64 ALA A C 1
ATOM 478 O O . ALA A 1 64 ? -18.460 17.257 -7.396 1.00 66.94 64 ALA A O 1
ATOM 479 N N . PHE A 1 65 ? -17.816 19.208 -8.307 1.00 63.12 65 PHE A N 1
ATOM 480 C CA . PHE A 1 65 ? -17.292 19.773 -7.058 1.00 63.12 65 PHE A CA 1
ATOM 481 C C . PHE A 1 65 ? -18.339 19.796 -5.929 1.00 63.12 65 PHE A C 1
ATOM 483 O O . PHE A 1 65 ? -18.041 19.445 -4.788 1.00 63.12 65 PHE A O 1
ATOM 490 N N . LYS A 1 66 ? -19.595 20.142 -6.249 1.00 63.41 66 LYS A N 1
ATOM 491 C CA . LYS A 1 66 ? -20.681 20.203 -5.259 1.00 63.41 66 LYS A CA 1
ATOM 492 C C . LYS A 1 66 ? -21.040 18.824 -4.696 1.00 63.41 66 LYS A C 1
ATOM 494 O O . LYS A 1 66 ? -21.322 18.736 -3.506 1.00 63.41 66 LYS A O 1
ATOM 499 N N . ARG A 1 67 ? -21.004 17.770 -5.526 1.00 62.81 67 ARG A N 1
ATOM 500 C CA . ARG A 1 67 ? -21.266 16.383 -5.093 1.00 62.81 67 ARG A CA 1
ATOM 501 C C . ARG A 1 67 ? -20.219 15.882 -4.114 1.00 62.81 67 ARG A C 1
ATOM 503 O O . ARG A 1 67 ? -20.587 15.328 -3.086 1.00 62.81 67 ARG A O 1
ATOM 510 N N . ILE A 1 68 ? -18.945 16.139 -4.410 1.00 63.31 68 ILE A N 1
ATOM 511 C CA . ILE A 1 68 ? -17.844 15.784 -3.516 1.00 63.31 68 ILE A CA 1
ATOM 512 C C . ILE A 1 68 ? -18.083 16.448 -2.159 1.00 63.31 68 ILE A C 1
ATOM 514 O O . ILE A 1 68 ? -18.207 15.755 -1.156 1.00 63.31 68 ILE A O 1
ATOM 518 N N . SER A 1 69 ? -18.268 17.771 -2.111 1.00 61.38 69 SER A N 1
ATOM 519 C CA . SER A 1 69 ? -18.496 18.465 -0.836 1.00 61.38 69 SER A CA 1
ATOM 520 C C . SER A 1 69 ? -19.691 17.922 -0.040 1.00 61.38 69 SER A C 1
ATOM 522 O O . SER A 1 69 ? -19.584 17.813 1.177 1.00 61.38 69 SER A O 1
ATOM 524 N N . THR A 1 70 ? -20.802 17.557 -0.690 1.00 60.94 70 THR A N 1
ATOM 525 C CA . THR A 1 70 ? -21.967 16.985 0.007 1.00 60.94 70 THR A CA 1
ATOM 526 C C . THR A 1 70 ? -21.718 15.572 0.525 1.00 60.94 70 THR A C 1
ATOM 528 O O . THR A 1 70 ? -22.100 15.277 1.647 1.00 60.94 70 THR A O 1
ATOM 531 N N . GLU A 1 71 ? -21.025 14.725 -0.233 1.00 62.28 71 GLU A N 1
ATOM 532 C CA . GLU A 1 71 ? -20.770 13.326 0.137 1.00 62.28 71 GLU A CA 1
ATOM 533 C C . GLU A 1 71 ? -19.785 13.221 1.318 1.00 62.28 71 GLU A C 1
ATOM 535 O O . GLU A 1 71 ? -20.018 12.466 2.260 1.00 62.28 71 GLU A O 1
ATOM 540 N N . TRP A 1 72 ? -18.749 14.073 1.346 1.00 57.72 72 TRP A N 1
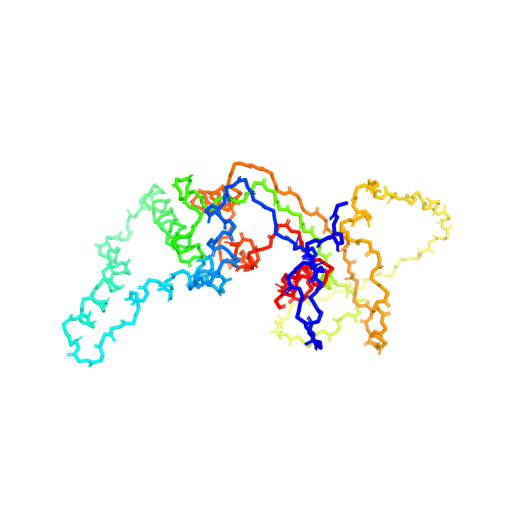ATOM 541 C CA . TRP A 1 72 ? -17.850 14.197 2.504 1.00 57.72 72 TRP A CA 1
ATOM 542 C C . TRP A 1 72 ? -18.564 14.745 3.747 1.00 57.72 72 TRP A C 1
ATOM 544 O O . TRP A 1 72 ? -18.283 14.307 4.860 1.00 57.72 72 TRP A O 1
ATOM 554 N N . LEU A 1 73 ? -19.486 15.701 3.582 1.00 56.06 73 LEU A N 1
ATOM 555 C CA . LEU A 1 73 ? -20.265 16.257 4.694 1.00 56.06 73 LEU A CA 1
ATOM 556 C C . LEU A 1 73 ? -21.296 15.257 5.235 1.00 56.06 73 LEU A C 1
ATOM 558 O O . LEU A 1 73 ? -21.525 15.225 6.441 1.00 56.06 73 LEU A O 1
ATOM 562 N N . GLU A 1 74 ? -21.903 14.434 4.381 1.00 58.38 74 GLU A N 1
ATOM 563 C CA . GLU A 1 74 ? -22.888 13.421 4.776 1.00 58.38 74 GLU A CA 1
ATOM 564 C C . GLU A 1 74 ? -22.246 12.222 5.495 1.00 58.38 74 GLU A C 1
ATOM 566 O O . GLU A 1 74 ? -22.808 11.749 6.485 1.00 58.38 74 GLU A O 1
ATOM 571 N N . GLU A 1 75 ? -21.049 11.772 5.087 1.00 59.53 75 GLU A N 1
ATOM 572 C CA . GLU A 1 75 ? -20.310 10.722 5.815 1.00 59.53 75 GLU A CA 1
ATOM 573 C C . GLU A 1 75 ? -19.885 11.173 7.230 1.00 59.53 75 GLU A C 1
ATOM 575 O O . GLU A 1 75 ? -19.808 10.342 8.137 1.00 59.53 75 GLU A O 1
ATOM 580 N N . VAL A 1 76 ? -19.637 12.474 7.439 1.00 54.81 76 VAL A N 1
ATOM 581 C CA . VAL A 1 76 ? -19.204 13.031 8.736 1.00 54.81 76 VAL A CA 1
ATOM 582 C C . VAL A 1 76 ? -20.390 13.420 9.631 1.00 54.81 76 VAL A C 1
ATOM 584 O O . VAL A 1 76 ? -20.355 13.149 10.829 1.00 54.81 76 VAL A O 1
ATOM 587 N N . ASN A 1 77 ? -21.459 13.996 9.067 1.00 51.94 77 ASN A N 1
ATOM 588 C CA . ASN A 1 77 ? -22.595 14.534 9.834 1.00 51.94 77 ASN A CA 1
ATOM 589 C C . ASN A 1 77 ? -23.748 13.542 10.058 1.00 51.94 77 ASN A C 1
ATOM 591 O O . ASN A 1 77 ? -24.707 13.869 10.757 1.00 51.94 77 ASN A O 1
ATOM 595 N N . GLY A 1 78 ? -23.688 12.331 9.497 1.00 53.34 78 GLY A N 1
ATOM 596 C CA . GLY A 1 78 ? -24.759 11.329 9.590 1.00 53.34 78 GLY A CA 1
ATOM 597 C C . GLY A 1 78 ? -25.075 10.777 10.993 1.00 53.34 78 GLY A C 1
ATOM 598 O O . GLY A 1 78 ? -25.838 9.818 11.085 1.00 53.34 78 GLY A O 1
ATOM 599 N N . ASP A 1 79 ? -24.503 11.317 12.078 1.00 53.78 79 ASP A N 1
ATOM 600 C CA . ASP A 1 79 ? -24.692 10.780 13.439 1.00 53.78 79 ASP A CA 1
ATOM 601 C C . ASP A 1 79 ? -24.776 11.836 14.566 1.00 53.78 79 ASP A C 1
ATOM 603 O O . ASP A 1 79 ? -24.902 11.464 15.732 1.00 53.78 79 ASP A O 1
ATOM 607 N N . GLU A 1 80 ? -24.748 13.144 14.272 1.00 54.12 80 GLU A N 1
ATOM 608 C CA . GLU A 1 80 ? -24.791 14.176 15.333 1.00 54.12 80 GLU A CA 1
ATOM 609 C C . GLU A 1 80 ? -26.187 14.381 15.957 1.00 54.12 80 GLU A C 1
ATOM 611 O O . GLU A 1 80 ? -26.298 14.982 17.021 1.00 54.12 80 GLU A O 1
ATOM 616 N N . ASN A 1 81 ? -27.251 13.830 15.358 1.00 50.19 81 ASN A N 1
ATOM 617 C CA . ASN A 1 81 ? -28.640 14.033 15.800 1.00 50.19 81 ASN A CA 1
ATOM 618 C C . ASN A 1 81 ? -29.241 12.886 16.640 1.00 50.19 81 ASN A C 1
ATOM 620 O O . ASN A 1 81 ? -30.452 12.878 16.852 1.00 50.19 81 ASN A O 1
ATOM 624 N N . SER A 1 82 ? -28.449 11.913 17.114 1.00 52.09 82 SER A N 1
ATOM 625 C CA . SER A 1 82 ? -28.944 10.898 18.062 1.00 52.09 82 SER A CA 1
ATOM 626 C C . SER A 1 82 ? -28.485 11.201 19.493 1.00 52.09 82 SER A C 1
ATOM 628 O O . SER A 1 82 ? -27.293 11.198 19.812 1.00 52.09 82 SER A O 1
ATOM 630 N N . ASP A 1 83 ? -29.489 11.507 20.311 1.00 51.34 83 ASP A N 1
ATOM 631 C CA . ASP A 1 83 ? -29.470 12.021 21.676 1.00 51.34 83 ASP A CA 1
ATOM 632 C C . ASP A 1 83 ? -28.496 11.332 22.650 1.00 51.34 83 ASP A C 1
ATOM 634 O O . ASP A 1 83 ? -28.138 10.161 22.526 1.00 51.34 83 ASP A O 1
ATOM 638 N N . ALA A 1 84 ? -28.111 12.081 23.687 1.00 54.50 84 ALA A N 1
ATOM 639 C CA . ALA A 1 84 ? -27.154 11.749 24.748 1.00 54.50 84 ALA A CA 1
ATOM 640 C C . ALA A 1 84 ? -27.597 10.624 25.725 1.00 54.50 84 ALA A C 1
ATOM 642 O O . ALA A 1 84 ? -27.349 10.694 26.931 1.00 54.50 84 ALA A O 1
ATOM 643 N N . HIS A 1 85 ? -28.249 9.574 25.222 1.00 55.28 85 HIS A N 1
ATOM 644 C CA . HIS A 1 85 ? -28.686 8.387 25.966 1.00 55.28 85 HIS A CA 1
ATOM 645 C C . HIS A 1 85 ? -28.351 7.091 25.205 1.00 55.28 85 HIS A C 1
ATOM 647 O O . HIS A 1 85 ? -29.184 6.206 25.039 1.00 55.28 85 HIS A O 1
ATOM 653 N N . GLY A 1 86 ? -27.118 6.983 24.707 1.00 58.94 86 GLY A N 1
ATOM 654 C CA . GLY A 1 86 ? -26.658 5.784 24.005 1.00 58.94 86 GLY A CA 1
ATOM 655 C C . GLY A 1 86 ? -26.418 4.617 24.964 1.00 58.94 86 GLY A C 1
ATOM 656 O O . GLY A 1 86 ? -25.679 4.747 25.943 1.00 58.94 86 GLY A O 1
ATOM 657 N N . THR A 1 87 ? -27.011 3.464 24.667 1.00 74.81 87 THR A N 1
ATOM 658 C CA . THR A 1 87 ? -26.664 2.195 25.318 1.00 74.81 87 THR A CA 1
ATOM 659 C C . THR A 1 87 ? -25.226 1.782 24.971 1.00 74.81 87 THR A C 1
ATOM 661 O O . THR A 1 87 ? -24.615 2.291 24.028 1.00 74.81 87 THR A O 1
ATOM 664 N N . ALA A 1 88 ? -24.650 0.834 25.719 1.00 75.00 88 ALA A N 1
ATOM 665 C CA . ALA A 1 88 ? -23.312 0.307 25.423 1.00 75.00 88 ALA A CA 1
ATOM 666 C C . ALA A 1 88 ? -23.194 -0.253 23.985 1.00 75.00 88 ALA A C 1
ATOM 668 O O . ALA A 1 88 ? -22.117 -0.212 23.386 1.00 75.00 88 ALA A O 1
ATOM 669 N N . GLU A 1 89 ? -24.305 -0.725 23.413 1.00 78.50 89 GLU A N 1
ATOM 670 C CA . GLU A 1 89 ? -24.392 -1.205 22.032 1.00 78.50 89 GLU A CA 1
ATOM 671 C C . GLU A 1 89 ? -24.268 -0.064 21.010 1.00 78.50 89 GLU A C 1
ATOM 673 O O . GLU A 1 89 ? -23.531 -0.201 20.030 1.00 78.50 89 GLU A O 1
ATOM 678 N N . ASP A 1 90 ? -24.885 1.092 21.276 1.00 79.94 90 ASP A N 1
ATOM 679 C CA . ASP A 1 90 ? -24.804 2.279 20.415 1.00 79.94 90 ASP A CA 1
ATOM 680 C C . ASP A 1 90 ? -23.378 2.836 20.356 1.00 79.94 90 ASP A C 1
ATOM 682 O O . ASP A 1 90 ? -22.869 3.186 19.286 1.00 79.94 90 ASP A O 1
ATOM 686 N N . LEU A 1 91 ? -22.688 2.853 21.502 1.00 80.88 91 LEU A N 1
ATOM 687 C CA . LEU A 1 91 ? -21.276 3.231 21.568 1.00 80.88 91 LEU A CA 1
ATOM 688 C C . LEU A 1 91 ? -20.417 2.270 20.741 1.00 80.88 91 LEU A C 1
ATOM 690 O O . LEU A 1 91 ? -19.608 2.713 19.923 1.00 80.88 91 LEU A O 1
ATOM 694 N N . ASN A 1 92 ? -20.618 0.957 20.889 1.00 84.25 92 ASN A N 1
ATOM 695 C CA . ASN A 1 92 ? -19.882 -0.044 20.117 1.00 84.25 92 ASN A CA 1
ATOM 696 C C . ASN A 1 92 ? -20.136 0.090 18.604 1.00 84.25 92 ASN A C 1
ATOM 698 O O . ASN A 1 92 ? -19.207 -0.040 17.801 1.00 84.25 92 ASN A O 1
ATOM 702 N N . HIS A 1 93 ? -21.368 0.416 18.209 1.00 86.19 93 HIS A N 1
ATOM 703 C CA . HIS A 1 93 ? -21.722 0.690 16.820 1.00 86.19 93 HIS A CA 1
ATOM 704 C C . HIS A 1 93 ? -20.986 1.925 16.279 1.00 86.19 93 HIS A C 1
ATOM 706 O O . HIS A 1 93 ? -20.383 1.845 15.206 1.00 86.19 93 HIS A O 1
ATOM 712 N N . ARG A 1 94 ? -20.925 3.028 17.041 1.00 85.31 94 ARG A N 1
ATOM 713 C CA . ARG A 1 94 ? -20.136 4.225 16.684 1.00 85.31 94 ARG A CA 1
ATOM 714 C C . ARG A 1 94 ? -18.641 3.911 16.554 1.00 85.31 94 ARG A C 1
ATOM 716 O O . ARG A 1 94 ? -18.018 4.290 15.562 1.00 85.31 94 ARG A O 1
ATOM 723 N N . PHE A 1 95 ? -18.067 3.148 17.487 1.00 86.56 95 PHE A N 1
ATOM 724 C CA . PHE A 1 95 ? -16.667 2.715 17.396 1.00 86.56 95 PHE A CA 1
ATOM 725 C C . PHE A 1 95 ? -16.415 1.783 16.204 1.00 86.56 95 PHE A C 1
ATOM 727 O O . PHE A 1 95 ? -15.373 1.876 15.560 1.00 86.56 95 PHE A O 1
ATOM 734 N N . SER A 1 96 ? -17.344 0.880 15.876 1.00 88.56 96 SER A N 1
ATOM 735 C CA . SER A 1 96 ? -17.240 0.030 14.681 1.00 88.56 96 SER A CA 1
ATOM 736 C C . SER A 1 96 ? -17.313 0.853 13.392 1.00 88.56 96 SER A C 1
ATOM 738 O O . SER A 1 96 ? -16.460 0.681 12.525 1.00 88.56 96 SER A O 1
ATOM 740 N N . LYS A 1 97 ? -18.249 1.806 13.284 1.00 90.94 97 LYS A N 1
ATOM 741 C CA . LYS A 1 97 ? -18.318 2.741 12.147 1.00 90.94 97 LYS A CA 1
ATOM 742 C C . LYS A 1 97 ? -17.015 3.520 11.975 1.00 90.94 97 LYS A C 1
ATOM 744 O O . LYS A 1 97 ? -16.477 3.575 10.873 1.00 90.94 97 LYS A O 1
ATOM 749 N N . ARG A 1 98 ? -16.474 4.075 13.066 1.00 90.69 98 ARG A N 1
ATOM 750 C CA . ARG A 1 98 ? -15.204 4.815 13.033 1.00 90.69 98 ARG A CA 1
ATOM 751 C C . ARG A 1 98 ? -14.051 3.926 12.564 1.00 90.69 98 ARG A C 1
ATOM 753 O O . ARG A 1 98 ? -13.300 4.334 11.685 1.00 90.69 98 ARG A O 1
ATOM 760 N N . ARG A 1 99 ? -13.938 2.698 13.085 1.00 92.25 99 ARG A N 1
ATOM 761 C CA . ARG A 1 99 ? -12.923 1.721 12.647 1.00 92.25 99 ARG A CA 1
ATOM 762 C C . ARG A 1 99 ? -13.037 1.396 11.157 1.00 92.25 99 ARG A C 1
ATOM 764 O O . ARG A 1 99 ? -12.025 1.408 10.460 1.00 92.25 99 ARG A O 1
ATOM 771 N N . LYS A 1 100 ? -14.259 1.207 10.647 1.00 92.12 100 LYS A N 1
ATOM 772 C CA . LYS A 1 100 ? -14.535 1.017 9.211 1.00 92.12 100 LYS A CA 1
ATOM 773 C C . LYS A 1 100 ? -14.082 2.202 8.373 1.00 92.12 100 LYS A C 1
ATOM 775 O O . LYS A 1 100 ? -13.440 2.004 7.343 1.00 92.12 100 LYS A O 1
ATOM 780 N N . LEU A 1 101 ? -14.384 3.419 8.822 1.00 91.56 101 LEU A N 1
ATOM 781 C CA . LEU A 1 101 ? -13.981 4.647 8.139 1.00 91.56 101 LEU A CA 1
ATOM 782 C C . LEU A 1 101 ? -12.451 4.779 8.102 1.00 91.56 101 LEU A C 1
ATOM 784 O O . LEU A 1 101 ? -11.882 5.055 7.050 1.00 91.56 101 LEU A O 1
ATOM 788 N N . ILE A 1 102 ? -11.775 4.496 9.221 1.00 93.38 102 ILE A N 1
ATOM 789 C CA . ILE A 1 102 ? -10.308 4.505 9.311 1.00 93.38 102 ILE A CA 1
ATOM 790 C C . ILE A 1 102 ? -9.703 3.448 8.382 1.00 93.38 102 ILE A C 1
ATOM 792 O O . ILE A 1 102 ? -8.770 3.749 7.639 1.00 93.38 102 ILE A O 1
ATOM 796 N N . ALA A 1 103 ? -10.240 2.226 8.372 1.00 92.81 103 ALA A N 1
ATOM 797 C CA . ALA A 1 103 ? -9.780 1.168 7.477 1.00 92.81 103 ALA A CA 1
ATOM 798 C C . ALA A 1 103 ? -9.976 1.557 6.000 1.00 92.81 103 ALA A C 1
ATOM 800 O O . ALA A 1 103 ? -9.060 1.395 5.194 1.00 92.81 103 ALA A O 1
ATOM 801 N N . LYS A 1 104 ? -11.131 2.135 5.642 1.00 91.12 104 LYS A N 1
ATOM 802 C CA . LYS A 1 104 ? -11.397 2.675 4.297 1.00 91.12 104 LYS A CA 1
ATOM 803 C C . LYS A 1 104 ? -10.405 3.789 3.939 1.00 91.12 104 LYS A C 1
ATOM 805 O O . LYS A 1 104 ? -9.850 3.755 2.851 1.00 91.12 104 LYS A O 1
ATOM 810 N N . GLY A 1 105 ? -10.113 4.715 4.852 1.00 90.38 105 GLY A N 1
ATOM 811 C CA . GLY A 1 105 ? -9.153 5.800 4.621 1.00 90.38 105 GLY A CA 1
ATOM 812 C C . GLY A 1 105 ? -7.702 5.325 4.472 1.00 90.38 105 GLY A C 1
ATOM 813 O O . GLY A 1 105 ? -6.979 5.811 3.609 1.00 90.38 105 GLY A O 1
ATOM 814 N N . ARG A 1 106 ? -7.267 4.345 5.274 1.00 92.00 106 ARG A N 1
ATOM 815 C CA . ARG A 1 106 ? -5.881 3.837 5.260 1.00 92.00 106 ARG A CA 1
ATOM 816 C C . ARG A 1 106 ? -5.575 2.918 4.086 1.00 92.00 106 ARG A C 1
ATOM 818 O O . ARG A 1 106 ? -4.464 2.959 3.570 1.00 92.00 106 ARG A O 1
ATOM 825 N N . PHE A 1 107 ? -6.527 2.078 3.688 1.00 92.19 107 PHE A N 1
ATOM 826 C CA . PHE A 1 107 ? -6.343 1.114 2.599 1.00 92.19 107 PHE A CA 1
ATOM 827 C C . PHE A 1 107 ? -6.932 1.594 1.266 1.00 92.19 107 PHE A C 1
ATOM 829 O O . PHE A 1 107 ? -6.593 1.042 0.218 1.00 92.19 107 PHE A O 1
ATOM 836 N N . GLY A 1 108 ? -7.793 2.614 1.274 1.00 88.94 108 GLY A N 1
ATOM 837 C CA . GLY A 1 108 ? -8.453 3.128 0.078 1.00 88.94 108 GLY A CA 1
ATOM 838 C C . GLY A 1 108 ? -9.219 2.030 -0.664 1.00 88.94 108 GLY A C 1
ATOM 839 O O . GLY A 1 108 ? -9.955 1.242 -0.067 1.00 88.94 108 GLY A O 1
ATOM 840 N N . ASN A 1 109 ? -8.982 1.948 -1.975 1.00 85.94 109 ASN A N 1
ATOM 841 C CA . ASN A 1 109 ? -9.565 0.940 -2.869 1.00 85.94 109 ASN A CA 1
ATOM 842 C C . ASN A 1 109 ? -8.745 -0.370 -2.930 1.00 85.94 109 ASN A C 1
ATOM 844 O O . ASN A 1 109 ? -8.955 -1.187 -3.827 1.00 85.94 109 ASN A O 1
ATOM 848 N N . SER A 1 110 ? -7.774 -0.557 -2.031 1.00 87.75 110 SER A N 1
ATOM 849 C CA . SER A 1 110 ? -6.916 -1.748 -1.967 1.00 87.75 110 SER A CA 1
ATOM 850 C C . SER A 1 110 ? -7.215 -2.606 -0.735 1.00 87.75 110 SER A C 1
ATOM 852 O O . SER A 1 110 ? -7.893 -2.165 0.195 1.00 87.75 110 SER A O 1
ATOM 854 N N . GLY A 1 111 ? -6.725 -3.850 -0.718 1.00 86.69 111 GLY A N 1
ATOM 855 C CA . GLY A 1 111 ? -6.955 -4.752 0.413 1.00 86.69 111 GLY A CA 1
ATOM 856 C C . GLY A 1 111 ? -8.392 -5.271 0.453 1.00 86.69 111 GLY A C 1
ATOM 857 O O . GLY A 1 111 ? -8.956 -5.480 1.525 1.00 86.69 111 GLY A O 1
ATOM 858 N N . ILE A 1 112 ? -9.015 -5.453 -0.708 1.00 90.25 112 ILE A N 1
ATOM 859 C CA . ILE A 1 112 ? -10.330 -6.087 -0.812 1.00 90.25 112 ILE A CA 1
ATOM 860 C C . ILE A 1 112 ? -10.086 -7.545 -1.189 1.00 90.25 112 ILE A C 1
ATOM 862 O O . ILE A 1 112 ? -9.339 -7.827 -2.119 1.00 90.25 112 ILE A O 1
ATOM 866 N N . GLU A 1 113 ? -10.721 -8.485 -0.489 1.00 87.94 113 GLU A N 1
ATOM 867 C CA . GLU A 1 113 ? -10.464 -9.927 -0.655 1.00 87.94 113 GLU A CA 1
ATOM 868 C C . GLU A 1 113 ? -10.609 -10.417 -2.108 1.00 87.94 113 GLU A C 1
ATOM 870 O O . GLU A 1 113 ? -9.931 -11.356 -2.520 1.00 87.94 113 GLU A O 1
ATOM 875 N N . SER A 1 114 ? -11.457 -9.756 -2.900 1.00 87.44 114 SER A N 1
ATOM 876 C CA . SER A 1 114 ? -11.758 -10.101 -4.289 1.00 87.44 114 SER A CA 1
ATOM 877 C C . SER A 1 114 ? -11.062 -9.225 -5.341 1.00 87.44 114 SER A C 1
ATOM 879 O O . SER A 1 114 ? -11.422 -9.313 -6.513 1.00 87.44 114 SER A O 1
ATOM 881 N N . ASP A 1 115 ? -10.107 -8.360 -4.978 1.00 87.38 115 ASP A N 1
ATOM 882 C CA . ASP A 1 115 ? -9.485 -7.425 -5.936 1.00 87.38 115 ASP A CA 1
ATOM 883 C C . ASP A 1 115 ? -8.481 -8.078 -6.907 1.00 87.38 115 ASP A C 1
ATOM 885 O O . ASP A 1 115 ? -8.116 -7.481 -7.921 1.00 87.38 115 ASP A O 1
ATOM 889 N N . GLY A 1 116 ? -8.025 -9.301 -6.616 1.00 87.94 116 GLY A N 1
ATOM 890 C CA . GLY A 1 116 ? -7.025 -10.020 -7.413 1.00 87.94 116 GLY A CA 1
ATOM 891 C C . GLY A 1 116 ? -5.618 -9.401 -7.386 1.00 87.94 116 GLY A C 1
ATOM 892 O O . GLY A 1 116 ? -4.744 -9.853 -8.134 1.00 87.94 116 GLY A O 1
ATOM 893 N N . LYS A 1 117 ? -5.391 -8.397 -6.532 1.00 88.19 117 LYS A N 1
ATOM 894 C CA . LYS A 1 117 ? -4.135 -7.651 -6.339 1.00 88.19 117 LYS A CA 1
ATOM 895 C C . LYS A 1 117 ? -3.384 -8.100 -5.079 1.00 88.19 117 LYS A C 1
ATOM 897 O O . LYS A 1 117 ? -2.433 -7.448 -4.651 1.00 88.19 117 LYS A O 1
ATOM 902 N N . GLY A 1 118 ? -3.798 -9.224 -4.499 1.00 88.19 118 GLY A N 1
ATOM 903 C CA . GLY A 1 118 ? -3.257 -9.743 -3.253 1.00 88.19 118 GLY A CA 1
ATOM 904 C C . GLY A 1 118 ? -1.783 -10.137 -3.308 1.00 88.19 118 GLY A C 1
ATOM 905 O O . GLY A 1 118 ? -1.314 -10.781 -4.248 1.00 88.19 118 GLY A O 1
ATOM 906 N N . ILE A 1 119 ? -1.070 -9.781 -2.238 1.00 91.88 119 ILE A N 1
ATOM 907 C CA . ILE A 1 119 ? 0.267 -10.291 -1.920 1.00 91.88 119 ILE A CA 1
ATOM 908 C C . ILE A 1 119 ? 0.125 -11.391 -0.864 1.00 91.88 119 ILE A C 1
ATOM 910 O O . ILE A 1 119 ? -0.546 -11.194 0.154 1.00 91.88 119 ILE A O 1
ATOM 914 N N . GLU A 1 120 ? 0.760 -12.538 -1.112 1.00 93.00 120 GLU A N 1
ATOM 915 C CA . GLU A 1 120 ? 0.652 -13.736 -0.265 1.00 93.00 120 GLU A CA 1
ATOM 916 C C . GLU A 1 120 ? 1.739 -13.838 0.808 1.00 93.00 120 GLU A C 1
ATOM 918 O O . GLU A 1 120 ? 1.559 -14.528 1.813 1.00 93.00 120 GLU A O 1
ATOM 923 N N . LEU A 1 121 ? 2.865 -13.149 0.600 1.00 92.19 121 LEU A N 1
ATOM 924 C CA . LEU A 1 121 ? 4.022 -13.169 1.486 1.00 92.19 121 LEU A CA 1
ATOM 925 C C . LEU A 1 121 ? 4.570 -11.757 1.693 1.00 92.19 121 LEU A C 1
ATOM 927 O O . LEU A 1 121 ? 4.873 -11.061 0.727 1.00 92.19 121 LEU A O 1
ATOM 931 N N . LEU A 1 122 ? 4.739 -11.362 2.952 1.00 93.12 122 LEU A N 1
ATOM 932 C CA . LEU A 1 122 ? 5.384 -10.107 3.327 1.00 93.12 122 LEU A CA 1
ATOM 933 C C . LEU A 1 122 ? 6.421 -10.381 4.413 1.00 93.12 122 LEU A C 1
ATOM 935 O O . LEU A 1 122 ? 6.086 -10.839 5.505 1.00 93.12 122 LEU A O 1
ATOM 939 N N . HIS A 1 123 ? 7.678 -10.107 4.093 1.00 93.50 123 HIS A N 1
ATOM 940 C CA . HIS A 1 123 ? 8.819 -10.223 4.987 1.00 93.50 123 HIS A CA 1
ATOM 941 C C . HIS A 1 123 ? 9.355 -8.841 5.319 1.00 93.50 123 HIS A C 1
ATOM 943 O O . HIS A 1 123 ? 9.699 -8.067 4.425 1.00 93.50 123 HIS A O 1
ATOM 949 N N . ILE A 1 124 ? 9.458 -8.542 6.607 1.00 92.12 124 ILE A N 1
ATOM 950 C CA . ILE A 1 124 ? 9.903 -7.237 7.076 1.00 92.12 124 ILE A CA 1
ATOM 951 C C . ILE A 1 124 ? 10.954 -7.421 8.149 1.00 92.12 124 ILE A C 1
ATOM 953 O O . ILE A 1 124 ? 10.774 -8.214 9.072 1.00 92.12 124 ILE A O 1
ATOM 957 N N . ARG A 1 125 ? 12.031 -6.654 8.035 1.00 91.44 125 ARG A N 1
ATOM 958 C CA . ARG A 1 125 ? 13.018 -6.480 9.092 1.00 91.44 125 ARG A CA 1
ATOM 959 C C . ARG A 1 125 ? 12.993 -5.033 9.549 1.00 91.44 125 ARG A C 1
ATOM 961 O O . ARG A 1 125 ? 13.117 -4.134 8.725 1.00 91.44 125 ARG A O 1
ATOM 968 N N . MET A 1 126 ? 12.795 -4.804 10.836 1.00 89.31 126 MET A N 1
ATOM 969 C CA . MET A 1 126 ? 12.820 -3.467 11.417 1.00 89.31 126 MET A CA 1
ATOM 970 C C . MET A 1 126 ? 14.216 -3.199 11.966 1.00 89.31 126 MET A C 1
ATOM 972 O O . MET A 1 126 ? 14.747 -4.010 12.716 1.00 89.31 126 MET A O 1
ATOM 976 N N . GLU A 1 127 ? 14.796 -2.072 11.567 1.00 86.38 127 GLU A N 1
ATOM 977 C CA . GLU A 1 127 ? 16.103 -1.598 12.036 1.00 86.38 127 GLU A CA 1
ATOM 978 C C . GLU A 1 127 ? 15.991 -0.189 12.645 1.00 86.38 127 GLU A C 1
ATOM 980 O O . GLU A 1 127 ? 16.966 0.569 12.697 1.00 86.38 127 GLU A O 1
ATOM 985 N N . ASP A 1 128 ? 14.787 0.175 13.085 1.00 83.81 128 ASP A N 1
ATOM 986 C CA . ASP A 1 128 ? 14.488 1.485 13.651 1.00 83.81 128 ASP A CA 1
ATOM 987 C C . ASP A 1 128 ? 15.090 1.638 15.051 1.00 83.81 128 ASP A C 1
ATOM 989 O O . ASP A 1 128 ? 15.077 0.690 15.842 1.00 83.81 128 ASP A O 1
ATOM 993 N N . PRO A 1 129 ? 15.611 2.832 15.388 1.00 83.69 129 PRO A N 1
ATOM 994 C CA . PRO A 1 129 ? 15.962 3.159 16.760 1.00 83.69 129 PRO A CA 1
ATOM 995 C C . PRO A 1 129 ? 14.753 2.992 17.681 1.00 83.69 129 PRO A C 1
ATOM 997 O O . PRO A 1 129 ? 13.676 3.523 17.408 1.00 83.69 129 PRO A O 1
ATOM 1000 N N . PHE A 1 130 ? 14.928 2.282 18.790 1.00 78.50 130 PHE A N 1
ATOM 1001 C CA . PHE A 1 130 ? 13.879 2.153 19.789 1.00 78.50 130 PHE A CA 1
ATOM 1002 C C . PHE A 1 130 ? 13.809 3.409 20.654 1.00 78.50 130 PHE A C 1
ATOM 1004 O O . PHE A 1 130 ? 14.815 3.887 21.185 1.00 78.50 130 PHE A O 1
ATOM 1011 N N . ILE A 1 131 ? 12.596 3.928 20.820 1.00 69.00 131 ILE A N 1
ATOM 1012 C CA . ILE A 1 131 ? 12.325 5.077 21.679 1.00 69.00 131 ILE A CA 1
ATOM 1013 C C . ILE A 1 131 ? 12.373 4.596 23.135 1.00 69.00 131 ILE A C 1
ATOM 1015 O O . ILE A 1 131 ? 11.602 3.719 23.513 1.00 69.00 131 ILE A O 1
ATOM 1019 N N . GLY A 1 132 ? 13.261 5.172 23.951 1.00 60.22 132 GLY A N 1
ATOM 1020 C CA . GLY A 1 132 ? 13.278 4.939 25.404 1.00 60.22 132 GLY A CA 1
ATOM 1021 C C . GLY A 1 132 ? 14.548 4.318 25.982 1.00 60.22 132 GLY A C 1
ATOM 1022 O O . GLY A 1 132 ? 14.549 3.941 27.149 1.00 60.22 132 GLY A O 1
ATOM 1023 N N . VAL A 1 133 ? 15.639 4.220 25.218 1.00 51.72 133 VAL A N 1
ATOM 1024 C CA . VAL A 1 133 ? 16.923 3.788 25.792 1.00 51.72 133 VAL A CA 1
ATOM 1025 C C . VAL A 1 133 ? 17.623 4.989 26.446 1.00 51.72 133 VAL A C 1
ATOM 1027 O O . VAL A 1 133 ? 17.772 6.027 25.787 1.00 51.72 133 VAL A O 1
ATOM 1030 N N . PRO A 1 134 ? 18.037 4.899 27.728 1.00 44.88 134 PRO A N 1
ATOM 1031 C CA . PRO A 1 134 ? 18.714 5.993 28.419 1.00 44.88 134 PRO A CA 1
ATOM 1032 C C . PRO A 1 134 ? 20.032 6.300 27.697 1.00 44.88 134 PRO A C 1
ATOM 1034 O O . PRO A 1 134 ? 20.986 5.531 27.739 1.00 44.88 134 PRO A O 1
ATOM 1037 N N . GLY A 1 135 ? 20.045 7.410 26.958 1.00 50.81 135 GLY A N 1
ATOM 1038 C CA . GLY A 1 135 ? 21.139 7.814 26.070 1.00 50.81 135 GLY A CA 1
ATOM 1039 C C . GLY A 1 135 ? 20.664 8.604 24.848 1.00 50.81 135 GLY A C 1
ATOM 1040 O O . GLY A 1 135 ? 21.419 9.398 24.290 1.00 50.81 135 GLY A O 1
ATOM 1041 N N . THR A 1 136 ? 19.393 8.464 24.458 1.00 44.69 136 THR A N 1
ATOM 1042 C CA . THR A 1 136 ? 18.806 9.227 23.349 1.00 44.69 136 THR A CA 1
ATOM 1043 C C . THR A 1 136 ? 18.131 10.496 23.871 1.00 44.69 136 THR A C 1
ATOM 1045 O O . THR A 1 136 ? 16.948 10.510 24.193 1.00 44.69 136 THR A O 1
ATOM 1048 N N . ARG A 1 137 ? 18.885 11.598 23.946 1.00 38.16 137 ARG A N 1
ATOM 1049 C CA . ARG A 1 137 ? 18.308 12.948 24.053 1.00 38.16 137 ARG A CA 1
ATOM 1050 C C . ARG A 1 137 ? 17.686 13.343 22.707 1.00 38.16 137 ARG A C 1
ATOM 1052 O O . ARG A 1 137 ? 18.264 14.129 21.966 1.00 38.16 137 ARG A O 1
ATOM 1059 N N . SER A 1 138 ? 16.512 12.813 22.377 1.00 43.81 138 SER A N 1
ATOM 1060 C CA . SER A 1 138 ? 15.583 13.567 21.532 1.00 43.81 138 SER A CA 1
ATOM 1061 C C . SER A 1 138 ? 14.932 14.613 22.430 1.00 43.81 138 SER A C 1
ATOM 1063 O O . SER A 1 138 ? 14.407 14.263 23.486 1.00 43.81 138 SER A O 1
ATOM 1065 N N . LEU A 1 139 ? 15.055 15.886 22.056 1.00 35.03 139 LEU A N 1
ATOM 1066 C CA . LEU A 1 139 ? 14.579 17.034 22.830 1.00 35.03 139 LEU A CA 1
ATOM 1067 C C . LEU A 1 139 ? 13.156 16.799 23.379 1.00 35.03 139 LEU A C 1
ATOM 1069 O O . LEU A 1 139 ? 12.300 16.310 22.637 1.00 35.03 139 LEU A O 1
ATOM 1073 N N . PRO A 1 140 ? 12.903 17.119 24.659 1.00 39.62 140 PRO A N 1
ATOM 1074 C CA . PRO A 1 140 ? 11.650 16.782 25.313 1.00 39.62 140 PRO A CA 1
ATOM 1075 C C . PRO A 1 140 ? 10.500 17.633 24.769 1.00 39.62 140 PRO A C 1
ATOM 1077 O O . PRO A 1 140 ? 10.589 18.858 24.697 1.00 39.62 140 PRO A O 1
ATOM 1080 N N . ILE A 1 141 ? 9.380 16.978 24.465 1.00 46.97 141 ILE A N 1
ATOM 1081 C CA . ILE A 1 141 ? 8.071 17.600 24.661 1.00 46.97 141 ILE A CA 1
ATOM 1082 C C . ILE A 1 141 ? 7.907 17.669 26.183 1.00 46.97 141 ILE A C 1
ATOM 1084 O O . ILE A 1 141 ? 7.816 16.631 26.835 1.00 46.97 141 ILE A O 1
ATOM 1088 N N . ASN A 1 142 ? 7.977 18.882 26.740 1.00 32.91 142 ASN A N 1
ATOM 1089 C CA . ASN A 1 142 ? 7.787 19.136 28.167 1.00 32.91 142 ASN A CA 1
ATOM 1090 C C . ASN A 1 142 ? 6.419 18.610 28.602 1.00 32.91 142 ASN A C 1
ATOM 1092 O O . ASN A 1 142 ? 5.386 19.146 28.208 1.00 32.91 142 ASN A O 1
ATOM 1096 N N . ILE A 1 143 ? 6.437 17.586 29.441 1.00 42.47 143 ILE A N 1
ATOM 1097 C CA . ILE A 1 143 ? 5.332 17.265 30.329 1.00 42.47 143 ILE A CA 1
ATOM 1098 C C . ILE A 1 143 ? 5.963 17.368 31.710 1.00 42.47 143 ILE A C 1
ATOM 1100 O O . ILE A 1 143 ? 6.751 16.515 32.113 1.00 42.47 143 ILE A O 1
ATOM 1104 N N . GLU A 1 144 ? 5.748 18.525 32.324 1.00 40.59 144 GLU A N 1
ATOM 1105 C CA . GLU A 1 144 ? 6.066 18.794 33.720 1.00 40.59 144 GLU A CA 1
ATOM 1106 C C . GLU A 1 144 ? 5.464 17.673 34.589 1.00 40.59 144 GLU A C 1
ATOM 1108 O O . GLU A 1 144 ? 4.363 17.202 34.308 1.00 40.59 144 GLU A O 1
ATOM 1113 N N . ASP A 1 145 ? 6.216 17.264 35.615 1.00 34.78 145 ASP A N 1
ATOM 1114 C CA . ASP A 1 145 ? 5.890 16.247 36.629 1.00 34.78 145 ASP A CA 1
ATOM 1115 C C . ASP A 1 145 ? 6.073 14.793 36.137 1.00 34.78 145 ASP A C 1
ATOM 1117 O O . ASP A 1 145 ? 5.358 14.291 35.280 1.00 34.78 145 ASP A O 1
ATOM 1121 N N . ILE A 1 146 ? 7.071 14.037 36.606 1.00 40.47 146 ILE A N 1
ATOM 1122 C CA . ILE A 1 146 ? 7.055 13.388 37.924 1.00 40.47 146 ILE A CA 1
ATOM 1123 C C . ILE A 1 146 ? 8.475 13.344 38.503 1.00 40.47 146 ILE A C 1
ATOM 1125 O O . ILE A 1 146 ? 9.409 12.792 37.918 1.00 40.47 146 ILE A O 1
ATOM 1129 N N . ALA A 1 147 ? 8.594 13.946 39.679 1.00 34.81 147 ALA A N 1
ATOM 1130 C CA . ALA A 1 147 ? 9.756 13.933 40.541 1.00 34.81 147 ALA A CA 1
ATOM 1131 C C . ALA A 1 147 ? 9.907 12.601 41.307 1.00 34.81 147 ALA A C 1
ATOM 1133 O O . ALA A 1 147 ? 8.939 11.874 41.519 1.00 34.81 147 ALA A O 1
ATOM 1134 N N . ASP A 1 148 ? 11.140 12.405 41.781 1.00 31.00 148 ASP A N 1
ATOM 1135 C CA . ASP A 1 148 ? 11.564 11.665 42.980 1.00 31.00 148 ASP A CA 1
ATOM 1136 C C . ASP A 1 148 ? 12.109 10.223 42.868 1.00 31.00 148 ASP A C 1
ATOM 1138 O O . ASP A 1 148 ? 11.416 9.270 42.529 1.00 31.00 148 ASP A O 1
ATOM 1142 N N . GLY A 1 149 ? 13.374 10.098 43.313 1.00 29.97 149 GLY A N 1
ATOM 1143 C CA . GLY A 1 149 ? 13.990 8.906 43.925 1.00 29.97 149 GLY A CA 1
ATOM 1144 C C . GLY A 1 149 ? 14.756 7.990 42.966 1.00 29.97 149 GLY A C 1
ATOM 1145 O O . GLY A 1 149 ? 14.179 7.091 42.375 1.00 29.97 149 GLY A O 1
ATOM 1146 N N . ILE A 1 150 ? 16.049 8.211 42.688 1.00 33.25 150 ILE A N 1
ATOM 1147 C CA . ILE A 1 150 ? 17.206 7.680 43.450 1.00 33.25 150 ILE 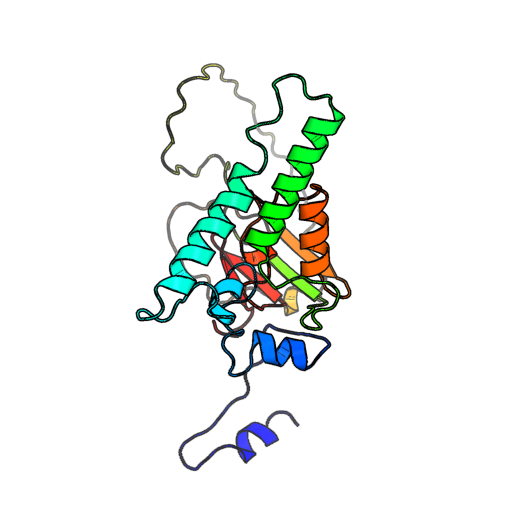A CA 1
ATOM 1148 C C . ILE A 1 150 ? 16.965 6.253 43.966 1.00 33.25 150 ILE A C 1
ATOM 1150 O O . ILE A 1 150 ? 16.138 6.089 44.852 1.00 33.25 150 ILE A O 1
ATOM 1154 N N . LEU A 1 151 ? 17.747 5.273 43.489 1.00 33.38 151 LEU A N 1
ATOM 1155 C CA . LEU A 1 151 ? 18.556 4.373 44.329 1.00 33.38 151 LEU A CA 1
ATOM 1156 C C . LEU A 1 151 ? 19.554 3.559 43.481 1.00 33.38 151 LEU A C 1
ATOM 1158 O O . LEU A 1 151 ? 19.209 2.950 42.471 1.00 33.38 151 LEU A O 1
ATOM 1162 N N . GLU A 1 152 ? 20.805 3.602 43.934 1.00 35.16 152 GLU A N 1
ATOM 1163 C CA . GLU A 1 152 ? 21.978 2.871 43.459 1.00 35.16 152 GLU A CA 1
ATOM 1164 C C . GLU A 1 152 ? 21.833 1.358 43.692 1.00 35.16 152 GLU A C 1
ATOM 1166 O O . GLU A 1 152 ? 21.326 0.922 44.726 1.00 35.16 152 GLU A O 1
ATOM 1171 N N . GLY A 1 153 ? 22.338 0.551 42.758 1.00 29.92 153 GLY A N 1
ATOM 1172 C CA . GLY A 1 153 ? 22.432 -0.900 42.901 1.00 29.92 153 GLY A CA 1
ATOM 1173 C C . GLY A 1 153 ? 23.603 -1.440 42.089 1.00 29.92 153 GLY A C 1
ATOM 1174 O O . GLY A 1 153 ? 23.632 -1.312 40.873 1.00 29.92 153 GLY A O 1
ATOM 1175 N N . GLN A 1 154 ? 24.583 -1.988 42.801 1.00 32.94 154 GLN A N 1
ATOM 1176 C CA . GLN A 1 154 ? 25.847 -2.540 42.317 1.00 32.94 154 GLN A CA 1
ATOM 1177 C C . GLN A 1 154 ? 25.635 -3.682 41.307 1.00 32.94 154 GLN A C 1
ATOM 1179 O O . GLN A 1 154 ? 24.949 -4.656 41.617 1.00 32.94 154 GLN A O 1
ATOM 1184 N N . GLU A 1 155 ? 26.276 -3.608 40.138 1.00 31.17 155 GLU A N 1
ATOM 1185 C CA . GLU A 1 155 ? 26.337 -4.729 39.196 1.00 31.17 155 GLU A CA 1
ATOM 1186 C C . GLU A 1 155 ? 27.502 -5.658 39.553 1.00 31.17 155 GLU A C 1
ATOM 1188 O O . GLU A 1 155 ? 28.657 -5.252 39.678 1.00 31.17 155 GLU A O 1
ATOM 1193 N N . SER A 1 156 ? 27.144 -6.919 39.767 1.00 33.72 156 SER A N 1
ATOM 1194 C CA . SER A 1 156 ? 28.039 -8.046 39.984 1.00 33.72 156 SER A CA 1
ATOM 1195 C C . SER A 1 156 ? 28.469 -8.607 38.630 1.00 33.72 156 SER A C 1
ATOM 1197 O O . SER A 1 156 ? 27.647 -8.796 37.734 1.00 33.72 156 SER A O 1
ATOM 1199 N N . GLU A 1 157 ? 29.767 -8.877 38.492 1.00 34.25 157 GLU A N 1
ATOM 1200 C CA . GLU A 1 157 ? 30.349 -9.586 37.354 1.00 34.25 157 GLU A CA 1
ATOM 1201 C C . GLU A 1 157 ? 29.794 -11.017 37.306 1.00 34.25 157 GLU A C 1
ATOM 1203 O O . GLU A 1 157 ? 30.179 -11.886 38.086 1.00 34.25 157 GLU A O 1
ATOM 1208 N N . GLY A 1 158 ? 28.845 -11.244 36.400 1.00 31.94 158 GLY A N 1
ATOM 1209 C CA . GLY A 1 158 ? 28.360 -12.562 36.017 1.00 31.94 158 GLY A CA 1
ATOM 1210 C C . GLY A 1 158 ? 28.672 -12.798 34.547 1.00 31.94 158 GLY A C 1
ATOM 1211 O O . GLY A 1 158 ? 28.051 -12.198 33.670 1.00 31.94 158 GLY A O 1
ATOM 1212 N N . GLU A 1 159 ? 29.647 -13.665 34.286 1.00 36.09 159 GLU A N 1
ATOM 1213 C CA . GLU A 1 159 ? 29.946 -14.217 32.968 1.00 36.09 159 GLU A CA 1
ATOM 1214 C C . GLU A 1 159 ? 28.697 -14.928 32.428 1.00 36.09 159 GLU A C 1
ATOM 1216 O O . GLU A 1 159 ? 28.365 -16.034 32.846 1.00 36.09 159 GLU A O 1
ATOM 1221 N N . ASN A 1 160 ? 27.973 -14.279 31.515 1.00 33.72 160 ASN A N 1
ATOM 1222 C CA . ASN A 1 160 ? 26.865 -14.902 30.802 1.00 33.72 160 ASN A CA 1
ATOM 1223 C C . ASN A 1 160 ? 27.331 -15.263 29.392 1.00 33.72 160 ASN A C 1
ATOM 1225 O O . ASN A 1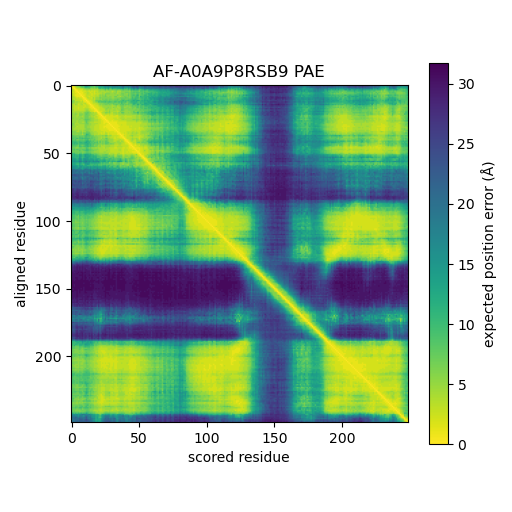 160 ? 27.515 -14.394 28.534 1.00 33.72 160 ASN A O 1
ATOM 1229 N N . GLU A 1 161 ? 27.526 -16.566 29.176 1.00 39.91 161 GLU A N 1
ATOM 1230 C CA . GLU A 1 161 ? 27.675 -17.191 27.867 1.00 39.91 161 GLU A CA 1
ATOM 1231 C C . GLU A 1 161 ? 26.539 -16.725 26.952 1.00 39.91 161 GLU A C 1
ATOM 1233 O O . GLU A 1 161 ? 25.386 -17.141 27.066 1.00 39.91 161 GLU A O 1
ATOM 1238 N N . GLN A 1 162 ? 26.874 -15.831 26.024 1.00 42.03 162 GLN A N 1
ATOM 1239 C CA . GLN A 1 162 ? 25.977 -15.406 24.964 1.00 42.03 162 GLN A CA 1
ATOM 1240 C C . GLN A 1 162 ? 25.763 -16.592 24.022 1.00 42.03 162 GLN A C 1
ATOM 1242 O O . GLN A 1 162 ? 26.507 -16.792 23.058 1.00 42.03 162 GLN A O 1
ATOM 1247 N N . GLN A 1 163 ? 24.725 -17.385 24.299 1.00 39.31 163 GLN A N 1
ATOM 1248 C CA . GLN A 1 163 ? 24.072 -18.206 23.290 1.00 39.31 163 GLN A CA 1
ATOM 1249 C C . GLN A 1 163 ? 23.637 -17.268 22.166 1.00 39.31 163 GLN A C 1
ATOM 1251 O O . GLN A 1 163 ? 22.651 -16.543 22.244 1.00 39.31 163 GLN A O 1
ATOM 1256 N N . LYS A 1 164 ? 24.476 -17.216 21.137 1.00 43.81 164 LYS A N 1
ATOM 1257 C CA . LYS A 1 164 ? 24.264 -16.437 19.932 1.00 43.81 164 LYS A CA 1
ATOM 1258 C C . LYS A 1 164 ? 23.090 -17.074 19.202 1.00 43.81 164 LYS A C 1
ATOM 1260 O O . LYS A 1 164 ? 23.287 -18.054 18.487 1.00 43.81 164 LYS A O 1
ATOM 1265 N N . ASP A 1 165 ? 21.895 -16.531 19.418 1.00 48.34 165 ASP A N 1
ATOM 1266 C CA . ASP A 1 165 ? 20.673 -16.849 18.682 1.00 48.34 165 ASP A CA 1
ATOM 1267 C C . ASP A 1 165 ? 20.921 -16.631 17.185 1.00 48.34 165 ASP A C 1
ATOM 1269 O O . ASP A 1 165 ? 20.714 -15.548 16.632 1.00 48.34 165 ASP A O 1
ATOM 1273 N N . GLN A 1 166 ? 21.461 -17.651 16.516 1.00 49.62 166 GLN A N 1
ATOM 1274 C CA . GLN A 1 166 ? 21.690 -17.603 15.085 1.00 49.62 166 GLN A CA 1
ATOM 1275 C C . GLN A 1 166 ? 20.324 -17.631 14.399 1.00 49.62 166 GLN A C 1
ATOM 1277 O O . GLN A 1 166 ? 19.565 -18.589 14.578 1.00 49.62 166 GLN A O 1
ATOM 1282 N N . PRO A 1 167 ? 19.980 -16.598 13.613 1.00 50.59 167 PRO A N 1
ATOM 1283 C CA . PRO A 1 167 ? 18.723 -16.596 12.897 1.00 50.59 167 PRO A CA 1
ATOM 1284 C C . PRO A 1 167 ? 18.687 -17.747 11.879 1.00 50.59 167 PRO A C 1
ATOM 1286 O O . PRO A 1 167 ? 19.731 -18.154 11.363 1.00 50.59 167 PRO A O 1
ATOM 1289 N N . PRO A 1 168 ? 17.491 -18.263 11.540 1.00 57.84 168 PRO A N 1
ATOM 1290 C CA . PRO A 1 168 ? 17.345 -19.301 10.528 1.00 57.84 168 PRO A CA 1
ATOM 1291 C C . PRO A 1 168 ? 18.047 -18.904 9.225 1.00 57.84 168 PRO A C 1
ATOM 1293 O O . PRO A 1 168 ? 17.871 -17.786 8.743 1.00 57.84 168 PRO A O 1
ATOM 1296 N N . VAL A 1 169 ? 18.770 -19.847 8.618 1.00 59.53 169 VAL A N 1
ATOM 1297 C CA . VAL A 1 169 ? 19.631 -19.674 7.425 1.00 59.53 169 VAL A CA 1
ATOM 1298 C C . VAL A 1 169 ? 18.935 -18.969 6.242 1.00 59.53 169 VAL A C 1
ATOM 1300 O O . VAL A 1 169 ? 19.572 -18.323 5.414 1.00 59.53 169 VAL A O 1
ATOM 1303 N N . MET A 1 170 ? 17.603 -19.055 6.170 1.00 62.25 170 MET A N 1
ATOM 1304 C CA . MET A 1 170 ? 16.775 -18.378 5.166 1.00 62.25 170 MET A CA 1
ATOM 1305 C C . MET A 1 170 ? 16.790 -16.843 5.297 1.00 62.25 170 MET A C 1
ATOM 1307 O O . MET A 1 170 ? 16.736 -16.142 4.286 1.00 62.25 170 MET A O 1
ATOM 1311 N N . TRP A 1 171 ? 16.867 -16.308 6.519 1.00 58.81 171 TRP A N 1
ATOM 1312 C CA . TRP A 1 171 ? 16.792 -14.866 6.784 1.00 58.81 171 TRP A CA 1
ATOM 1313 C C . TRP A 1 171 ? 18.060 -14.121 6.388 1.00 58.81 171 TRP A C 1
ATOM 1315 O O . TRP A 1 171 ? 17.969 -13.008 5.878 1.00 58.81 171 TRP A O 1
ATOM 1325 N N . ASP A 1 172 ? 19.220 -14.758 6.532 1.00 60.56 172 ASP A N 1
ATOM 1326 C CA . ASP A 1 172 ? 20.507 -14.187 6.124 1.00 60.56 172 ASP A CA 1
ATOM 1327 C C . ASP A 1 172 ? 20.565 -13.949 4.599 1.00 60.56 172 ASP A C 1
ATOM 1329 O O . ASP A 1 172 ? 21.138 -12.984 4.102 1.00 60.56 172 ASP A O 1
ATOM 1333 N N . SER A 1 173 ? 19.844 -14.762 3.819 1.00 62.56 173 SER A N 1
ATOM 1334 C CA . SER A 1 173 ? 19.720 -14.553 2.369 1.00 62.56 173 SER A CA 1
ATOM 1335 C C . SER A 1 173 ? 18.811 -13.367 1.999 1.00 62.56 173 SER A C 1
ATOM 1337 O O . SER A 1 173 ? 19.039 -12.701 0.977 1.00 62.56 173 SER A O 1
ATOM 1339 N N . LEU A 1 174 ? 17.786 -13.105 2.821 1.00 62.72 174 LEU A N 1
ATOM 1340 C CA . LEU A 1 174 ? 16.751 -12.087 2.602 1.00 62.72 174 LEU A CA 1
ATOM 1341 C C . LEU A 1 174 ? 17.055 -10.724 3.222 1.00 62.72 174 LEU A C 1
ATOM 1343 O O . LEU A 1 174 ? 16.433 -9.763 2.791 1.00 62.72 174 LEU A O 1
ATOM 1347 N N . PHE A 1 175 ? 17.948 -10.651 4.209 1.00 61.47 175 PHE A N 1
ATOM 1348 C CA . PHE A 1 175 ? 18.313 -9.416 4.910 1.00 61.47 175 PHE A CA 1
ATOM 1349 C C . PHE A 1 175 ? 19.774 -9.408 5.379 1.00 61.47 175 PHE A C 1
ATOM 1351 O O . PHE A 1 175 ? 20.075 -8.804 6.405 1.00 61.47 175 PHE A O 1
ATOM 1358 N N . GLY A 1 176 ? 20.663 -10.134 4.698 1.00 56.00 176 GLY A N 1
ATOM 1359 C CA . GLY A 1 176 ? 22.070 -10.249 5.090 1.00 56.00 176 GLY A CA 1
ATOM 1360 C C . GLY A 1 176 ? 22.753 -8.889 5.306 1.00 56.00 176 GLY A C 1
ATOM 1361 O O . GLY A 1 176 ? 22.259 -7.868 4.829 1.00 56.00 176 GLY A O 1
ATOM 1362 N N . PRO A 1 177 ? 23.876 -8.855 6.040 1.00 50.53 177 PRO A N 1
ATOM 1363 C CA . PRO A 1 177 ? 24.522 -7.614 6.455 1.00 50.53 177 PRO A CA 1
ATOM 1364 C C . PRO A 1 177 ? 24.894 -6.739 5.249 1.00 50.53 177 PRO A C 1
ATOM 1366 O O . PRO A 1 177 ? 25.718 -7.121 4.417 1.00 50.53 177 PRO A O 1
ATOM 1369 N N . ASP A 1 178 ? 24.288 -5.552 5.170 1.00 50.72 178 ASP A N 1
ATOM 1370 C CA . ASP A 1 178 ? 24.621 -4.543 4.167 1.00 50.72 178 ASP A CA 1
ATOM 1371 C C . ASP A 1 178 ? 26.053 -4.033 4.402 1.00 50.72 178 ASP A C 1
ATOM 1373 O O . ASP A 1 178 ? 26.380 -3.516 5.475 1.00 50.72 178 ASP A O 1
ATOM 1377 N N . ALA A 1 179 ? 26.896 -4.122 3.370 1.00 48.66 179 ALA A N 1
ATOM 1378 C CA . ALA A 1 179 ? 28.254 -3.570 3.352 1.00 48.66 179 ALA A CA 1
ATOM 1379 C C . ALA A 1 179 ? 28.296 -2.024 3.253 1.00 48.66 179 ALA A C 1
ATOM 1381 O O . ALA A 1 179 ? 29.374 -1.449 3.136 1.00 48.66 179 ALA A O 1
ATOM 1382 N N . GLU A 1 180 ? 27.144 -1.348 3.310 1.00 48.53 180 GLU A N 1
ATOM 1383 C CA . GLU A 1 180 ? 27.010 0.117 3.217 1.00 48.53 180 GLU A CA 1
ATOM 1384 C C . GLU A 1 180 ? 26.841 0.811 4.584 1.00 48.53 180 GLU A C 1
ATOM 1386 O O . GLU A 1 180 ? 26.602 2.013 4.648 1.00 48.53 180 GLU A O 1
ATOM 1391 N N . ASN A 1 181 ? 27.002 0.093 5.701 1.00 49.94 181 ASN A N 1
ATOM 1392 C CA . ASN A 1 181 ? 26.980 0.692 7.040 1.00 49.94 181 ASN A CA 1
ATOM 1393 C C . ASN A 1 181 ? 28.302 1.420 7.359 1.00 49.94 181 ASN A C 1
ATOM 1395 O O . ASN A 1 181 ? 29.125 0.930 8.132 1.00 49.94 181 ASN A O 1
ATOM 1399 N N . GLN A 1 182 ? 28.506 2.597 6.764 1.00 43.75 182 GLN A N 1
ATOM 1400 C CA . GLN A 1 182 ? 29.551 3.555 7.156 1.00 43.75 182 GLN A CA 1
ATOM 1401 C C . GLN A 1 182 ? 29.002 4.953 7.478 1.00 43.75 182 GLN A C 1
ATOM 1403 O O . GLN A 1 182 ? 29.708 5.946 7.321 1.00 43.75 182 GLN A O 1
ATOM 1408 N N . ASP A 1 183 ? 27.792 5.052 8.027 1.00 45.88 183 ASP A N 1
ATOM 1409 C CA . ASP A 1 183 ? 27.383 6.288 8.701 1.00 45.88 183 ASP A CA 1
ATOM 1410 C C . ASP A 1 183 ? 27.934 6.301 10.134 1.00 45.88 183 ASP A C 1
ATOM 1412 O O . ASP A 1 183 ? 27.304 5.911 11.118 1.00 45.88 183 ASP A O 1
ATOM 1416 N N . LEU A 1 184 ? 29.188 6.740 10.224 1.00 47.09 184 LEU A N 1
ATOM 1417 C CA . LEU A 1 184 ? 29.837 7.202 11.441 1.00 47.09 184 LEU A CA 1
ATOM 1418 C C . LEU A 1 184 ? 29.182 8.522 11.886 1.00 47.09 184 LEU A C 1
ATOM 1420 O O . LEU A 1 184 ? 29.445 9.558 11.284 1.00 47.09 184 LEU A O 1
ATOM 1424 N N . SER A 1 185 ? 28.379 8.530 12.956 1.00 43.47 185 SER A N 1
ATOM 1425 C CA . SER A 1 185 ? 28.526 9.514 14.053 1.00 43.47 185 SER A CA 1
ATOM 1426 C C . SER A 1 185 ? 27.437 9.433 15.134 1.00 43.47 185 SER A C 1
ATOM 1428 O O . SER A 1 185 ? 26.242 9.517 14.888 1.00 43.47 185 SER A O 1
ATOM 1430 N N . MET A 1 186 ? 27.939 9.323 16.369 1.00 42.44 186 MET A N 1
ATOM 1431 C CA . MET A 1 186 ? 27.497 10.028 17.578 1.00 42.44 186 MET A CA 1
ATOM 1432 C C . MET A 1 186 ? 26.009 9.970 17.951 1.00 42.44 186 MET A C 1
ATOM 1434 O O . MET A 1 186 ? 25.298 10.959 17.867 1.00 42.44 186 MET A O 1
ATOM 1438 N N . HIS A 1 187 ? 25.613 8.801 18.465 1.00 45.75 187 HIS A N 1
ATOM 1439 C CA . HIS A 1 187 ? 24.646 8.513 19.543 1.00 45.75 187 HIS A CA 1
ATOM 1440 C C . HIS A 1 187 ? 23.948 7.205 19.177 1.00 45.75 187 HIS A C 1
ATOM 1442 O O . HIS A 1 187 ? 22.999 7.164 18.400 1.00 45.75 187 HIS A O 1
ATOM 1448 N N . GLN A 1 188 ? 24.508 6.112 19.691 1.00 58.12 188 GLN A N 1
ATOM 1449 C CA . GLN A 1 188 ? 24.156 4.734 19.371 1.00 58.12 188 GLN A CA 1
ATOM 1450 C C . GLN A 1 188 ? 22.793 4.397 19.992 1.00 58.12 188 GLN A C 1
ATOM 1452 O O . GLN A 1 188 ? 22.703 3.730 21.017 1.00 58.12 188 GLN A O 1
ATOM 1457 N N . ALA A 1 189 ? 21.717 4.931 19.414 1.00 70.75 189 ALA A N 1
ATOM 1458 C CA . ALA A 1 189 ? 20.369 4.550 19.796 1.00 70.75 189 ALA A CA 1
ATOM 1459 C C . ALA A 1 189 ? 20.212 3.045 19.537 1.00 70.75 189 ALA A C 1
ATOM 1461 O O . ALA A 1 189 ? 20.513 2.565 18.440 1.00 70.75 189 ALA A O 1
ATOM 1462 N N . TRP A 1 190 ? 19.808 2.300 20.567 1.00 82.62 190 TRP A N 1
ATOM 1463 C CA . TRP A 1 190 ? 19.615 0.854 20.479 1.00 82.62 190 TRP A CA 1
ATOM 1464 C C . TRP A 1 190 ? 18.555 0.533 19.420 1.00 82.62 190 TRP A C 1
ATOM 1466 O O . TRP A 1 190 ? 17.493 1.157 19.381 1.00 82.62 190 TRP A O 1
ATOM 1476 N N . ARG A 1 191 ? 18.859 -0.430 18.548 1.00 82.75 191 ARG A N 1
ATOM 1477 C CA . ARG A 1 191 ? 17.991 -0.871 17.451 1.00 82.75 191 ARG A CA 1
ATOM 1478 C C . ARG A 1 191 ? 17.657 -2.349 17.658 1.00 82.75 191 ARG A C 1
ATOM 1480 O O . ARG A 1 191 ? 18.571 -3.170 17.564 1.00 82.75 191 ARG A O 1
ATOM 1487 N N . PRO A 1 192 ? 16.402 -2.713 17.956 1.00 84.94 192 PRO A N 1
ATOM 1488 C CA . PRO A 1 192 ? 16.006 -4.109 18.054 1.00 84.94 192 PRO A CA 1
ATOM 1489 C C . PRO A 1 192 ? 15.958 -4.754 16.665 1.00 84.94 192 PRO A C 1
ATOM 1491 O O . PRO A 1 192 ? 15.430 -4.168 15.726 1.00 84.94 192 PRO A O 1
ATOM 1494 N N . ASP A 1 193 ? 16.450 -5.990 16.544 1.00 84.19 193 ASP A N 1
ATOM 1495 C CA . ASP A 1 193 ? 16.266 -6.809 15.337 1.00 84.19 193 ASP A CA 1
ATOM 1496 C C . ASP A 1 193 ? 14.892 -7.491 15.391 1.00 84.19 193 ASP A C 1
ATOM 1498 O O . ASP A 1 193 ? 14.756 -8.620 15.867 1.00 84.19 193 ASP A O 1
ATOM 1502 N N . VAL A 1 194 ? 13.847 -6.795 14.935 1.00 89.88 194 VAL A N 1
ATOM 1503 C CA . VAL A 1 194 ? 12.491 -7.365 14.868 1.00 89.88 194 VAL A CA 1
ATOM 1504 C C . VAL A 1 194 ? 12.188 -7.808 13.444 1.00 89.88 194 VAL A C 1
ATOM 1506 O O . VAL A 1 194 ? 12.233 -7.017 12.502 1.00 89.88 194 VAL A O 1
ATOM 1509 N N . ARG A 1 195 ? 11.826 -9.083 13.284 1.00 91.19 195 ARG A N 1
ATOM 1510 C CA . ARG A 1 195 ? 11.454 -9.671 11.994 1.00 91.19 195 ARG A CA 1
ATOM 1511 C C . ARG A 1 195 ? 9.990 -10.080 11.995 1.00 91.19 195 ARG A C 1
ATOM 1513 O O . ARG A 1 195 ? 9.560 -10.853 12.845 1.00 91.19 195 ARG A O 1
ATOM 1520 N N . LEU A 1 196 ? 9.242 -9.591 11.014 1.00 92.50 196 LEU A N 1
ATOM 1521 C CA . LEU A 1 196 ? 7.825 -9.879 10.829 1.00 92.50 196 LEU A CA 1
ATOM 1522 C C . LEU A 1 196 ? 7.623 -10.660 9.531 1.00 92.50 196 LEU A C 1
ATOM 1524 O O . LEU A 1 196 ? 8.199 -10.339 8.491 1.00 92.50 196 LEU A O 1
ATOM 1528 N N . THR A 1 197 ? 6.793 -11.699 9.600 1.00 94.00 197 THR A N 1
ATOM 1529 C CA . THR A 1 197 ? 6.396 -12.512 8.446 1.00 94.00 197 THR A CA 1
ATOM 1530 C C . THR A 1 197 ? 4.891 -12.626 8.413 1.00 94.00 197 THR A C 1
ATOM 1532 O O . THR A 1 197 ? 4.300 -13.226 9.308 1.00 94.00 197 THR A O 1
ATOM 1535 N N . PHE A 1 198 ? 4.280 -12.112 7.355 1.00 94.50 198 PHE A N 1
ATOM 1536 C CA . PHE A 1 198 ? 2.866 -12.320 7.085 1.00 94.50 198 PHE A CA 1
ATOM 1537 C C . PHE A 1 198 ? 2.720 -13.295 5.925 1.00 94.50 198 PHE A C 1
ATOM 1539 O O . PHE A 1 198 ? 3.433 -13.197 4.922 1.00 94.50 198 PHE A O 1
ATOM 1546 N N . ARG A 1 199 ? 1.801 -14.248 6.078 1.00 94.94 199 ARG A N 1
ATOM 1547 C CA . ARG A 1 199 ? 1.450 -15.244 5.065 1.00 94.94 199 ARG A CA 1
ATOM 1548 C C . ARG A 1 199 ? -0.058 -15.371 4.975 1.00 94.94 199 ARG A C 1
ATOM 1550 O O . ARG A 1 199 ? -0.727 -15.436 6.001 1.00 94.94 199 ARG A O 1
ATOM 1557 N N . GLY A 1 200 ? -0.579 -15.427 3.759 1.00 93.12 200 GLY A N 1
ATOM 1558 C CA . GLY A 1 200 ? -2.006 -15.592 3.503 1.00 93.12 200 GLY A CA 1
ATOM 1559 C C . GLY A 1 200 ? -2.314 -15.559 2.013 1.00 93.12 200 GLY A C 1
ATOM 1560 O O . GLY A 1 200 ? -1.407 -15.526 1.194 1.00 93.12 200 GLY A O 1
ATOM 1561 N N . THR A 1 201 ? -3.593 -15.553 1.652 1.00 92.62 201 THR A N 1
ATOM 1562 C CA . THR A 1 201 ? -4.037 -15.373 0.257 1.00 92.62 201 THR A CA 1
ATOM 1563 C C . THR A 1 201 ? -3.944 -13.911 -0.184 1.00 92.62 201 THR A C 1
ATOM 1565 O O . THR A 1 201 ? -3.567 -13.614 -1.313 1.00 92.62 201 THR A O 1
ATOM 1568 N N . HIS A 1 202 ? -4.262 -12.985 0.721 1.00 93.38 202 HIS A N 1
ATOM 1569 C CA . HIS A 1 202 ? -4.085 -11.552 0.532 1.00 93.38 202 HIS A CA 1
ATOM 1570 C C . HIS A 1 202 ? -3.824 -10.898 1.894 1.00 93.38 202 HIS A C 1
ATOM 1572 O O . HIS A 1 202 ? -4.764 -10.641 2.645 1.00 93.38 202 HIS A O 1
ATOM 1578 N N . ILE A 1 203 ? -2.558 -10.599 2.231 1.00 94.62 203 ILE A N 1
ATOM 1579 C CA . ILE A 1 203 ? -2.262 -10.177 3.615 1.00 94.62 203 ILE A CA 1
ATOM 1580 C C . ILE A 1 203 ? -2.894 -8.823 3.932 1.00 94.62 203 ILE A C 1
ATOM 1582 O O . ILE A 1 203 ? -3.492 -8.685 4.988 1.00 94.62 203 ILE A O 1
ATOM 1586 N N . PHE A 1 204 ? -2.835 -7.848 3.018 1.00 94.44 204 PHE A N 1
ATOM 1587 C CA . PHE A 1 204 ? -3.402 -6.519 3.280 1.00 94.44 204 PHE A CA 1
ATOM 1588 C C . PHE A 1 204 ? -4.928 -6.522 3.402 1.00 94.44 204 PHE A C 1
ATOM 1590 O O . PHE A 1 204 ? -5.454 -5.737 4.182 1.00 94.44 204 PHE A O 1
ATOM 1597 N N . ALA A 1 205 ? -5.638 -7.433 2.725 1.00 94.38 205 ALA A N 1
ATOM 1598 C CA . ALA A 1 205 ? -7.067 -7.623 2.970 1.00 94.38 205 ALA A CA 1
ATOM 1599 C C . ALA A 1 205 ? -7.330 -8.174 4.377 1.00 94.38 205 ALA A C 1
ATOM 1601 O O . ALA A 1 205 ? -8.206 -7.677 5.082 1.00 94.38 205 ALA A O 1
ATOM 1602 N N . GLY A 1 206 ? -6.504 -9.123 4.828 1.00 94.75 206 GLY A N 1
ATOM 1603 C CA . GLY A 1 206 ? -6.537 -9.614 6.205 1.00 94.75 206 GLY A CA 1
ATOM 1604 C C . GLY A 1 206 ? -6.231 -8.521 7.234 1.00 94.75 206 GLY A C 1
ATOM 1605 O O . GLY A 1 206 ? -6.974 -8.366 8.197 1.00 94.75 206 GLY A O 1
ATOM 1606 N N . VAL A 1 207 ? -5.184 -7.714 7.021 1.00 95.06 207 VAL A N 1
ATOM 1607 C CA . VAL A 1 207 ? -4.838 -6.595 7.918 1.00 95.06 207 VAL A CA 1
ATOM 1608 C C . VAL A 1 207 ? -5.967 -5.564 7.948 1.00 95.06 207 VAL A C 1
ATOM 1610 O O . VAL A 1 207 ? -6.377 -5.159 9.031 1.00 95.06 207 VAL A O 1
ATOM 1613 N N . ARG A 1 208 ? -6.539 -5.203 6.793 1.00 94.75 208 ARG A N 1
ATOM 1614 C CA . ARG A 1 208 ? -7.702 -4.307 6.707 1.00 94.75 208 ARG A CA 1
ATOM 1615 C C . ARG A 1 208 ? -8.895 -4.843 7.496 1.00 94.75 208 ARG A C 1
ATOM 1617 O O . ARG A 1 208 ? -9.528 -4.082 8.224 1.00 94.75 208 ARG A O 1
ATOM 1624 N N . HIS A 1 209 ? -9.180 -6.139 7.390 1.00 94.88 209 HIS A N 1
ATOM 1625 C CA . HIS A 1 209 ? -10.234 -6.788 8.168 1.00 94.88 209 HIS A CA 1
ATOM 1626 C C . HIS A 1 209 ? -9.951 -6.734 9.682 1.00 94.88 209 HIS A C 1
ATOM 1628 O O . HIS A 1 209 ? -10.831 -6.410 10.479 1.00 94.88 209 HIS A O 1
ATOM 1634 N N . LEU A 1 210 ? -8.706 -6.974 10.101 1.00 95.12 210 LEU A N 1
ATOM 1635 C CA . LEU A 1 210 ? -8.298 -6.846 11.506 1.00 95.12 210 LEU A CA 1
ATOM 1636 C C . LEU A 1 210 ? -8.402 -5.403 12.028 1.00 95.12 210 LEU A C 1
ATOM 1638 O O . LEU A 1 210 ? -8.720 -5.195 13.199 1.00 95.12 210 LEU A O 1
ATOM 1642 N N . THR A 1 211 ? -8.178 -4.403 11.175 1.00 94.38 211 THR A N 1
ATOM 1643 C CA . THR A 1 211 ? -8.430 -2.996 11.513 1.00 94.38 211 THR A CA 1
ATOM 1644 C C . THR A 1 211 ? -9.927 -2.701 11.658 1.00 94.38 211 THR A C 1
ATOM 1646 O O . THR A 1 211 ? -10.323 -2.040 12.615 1.00 94.38 211 THR A O 1
ATOM 1649 N N . ASP A 1 212 ? -10.773 -3.227 10.768 1.00 92.44 212 ASP A N 1
ATOM 1650 C CA . ASP A 1 212 ? -12.237 -3.065 10.821 1.00 92.44 212 ASP A CA 1
ATOM 1651 C C . ASP A 1 212 ? -12.822 -3.651 12.125 1.00 92.44 212 ASP A C 1
ATOM 1653 O O . ASP A 1 212 ? -13.535 -2.986 12.882 1.00 92.44 212 ASP A O 1
ATOM 1657 N N . THR A 1 213 ? -12.405 -4.872 12.469 1.00 93.31 213 THR A N 1
ATOM 1658 C CA . THR A 1 213 ? -12.777 -5.538 13.733 1.00 93.31 213 THR A CA 1
ATOM 1659 C C . THR A 1 213 ? -12.171 -4.877 14.981 1.00 93.31 213 THR A C 1
ATOM 1661 O O . THR A 1 213 ? -12.639 -5.115 16.0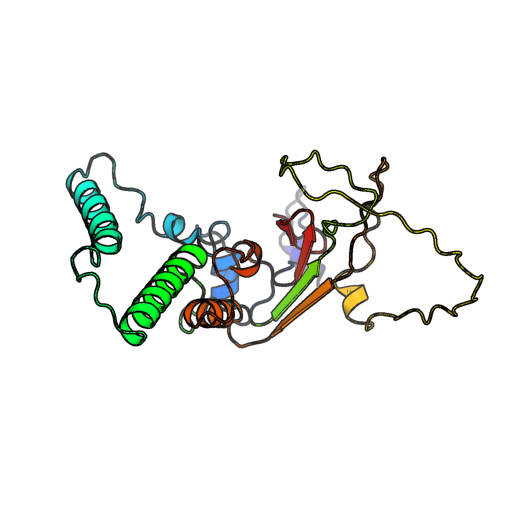94 1.00 93.31 213 THR A O 1
ATOM 1664 N N . GLY A 1 214 ? -11.172 -4.002 14.821 1.00 90.56 214 GLY A N 1
ATOM 1665 C CA . GLY A 1 214 ? -10.479 -3.276 15.890 1.00 90.56 214 GLY A CA 1
ATOM 1666 C C . GLY A 1 214 ? -9.481 -4.092 16.696 1.00 90.56 214 GLY A C 1
ATOM 1667 O O . GLY A 1 214 ? -9.138 -3.688 17.802 1.00 90.56 214 GLY A O 1
ATOM 1668 N N . VAL A 1 215 ? -9.009 -5.215 16.154 1.00 94.75 215 VAL A N 1
ATOM 1669 C CA . VAL A 1 215 ? -7.835 -5.918 16.694 1.00 94.75 215 VAL A CA 1
ATOM 1670 C C . VAL A 1 215 ? -6.572 -5.081 16.467 1.00 94.75 215 VAL A C 1
ATOM 1672 O O . VAL A 1 215 ? -5.687 -5.050 17.317 1.00 94.75 215 VAL A O 1
ATOM 1675 N N . ILE A 1 216 ? -6.497 -4.382 15.328 1.00 94.56 216 ILE A N 1
ATOM 1676 C CA . ILE A 1 216 ? -5.404 -3.465 14.988 1.00 94.56 216 ILE A CA 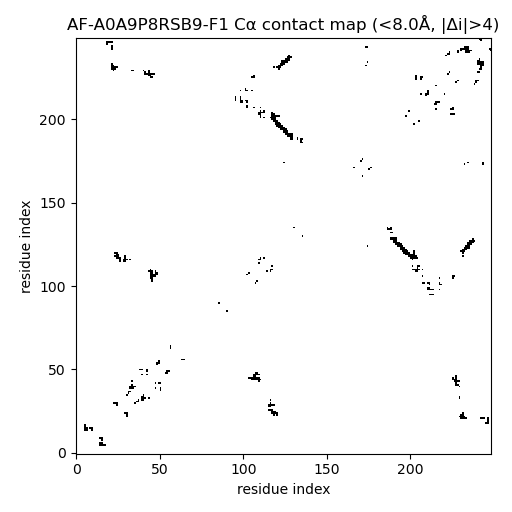1
ATOM 1677 C C . ILE A 1 216 ? -5.920 -2.026 15.044 1.00 94.56 216 ILE A C 1
ATOM 1679 O O . ILE A 1 216 ? -6.911 -1.692 14.395 1.00 94.56 216 ILE A O 1
ATOM 1683 N N . ASP A 1 217 ? -5.213 -1.159 15.766 1.00 93.69 217 ASP A N 1
ATOM 1684 C CA . ASP A 1 217 ? -5.482 0.278 15.773 1.00 93.69 217 ASP A CA 1
ATOM 1685 C C . ASP A 1 217 ? -5.004 0.919 14.459 1.00 93.69 217 ASP A C 1
ATOM 1687 O O . ASP A 1 217 ? -3.805 1.088 14.220 1.00 93.69 217 ASP A O 1
ATOM 1691 N N . GLY A 1 218 ? -5.956 1.274 13.594 1.00 91.75 218 GLY A N 1
ATOM 1692 C CA . GLY A 1 218 ? -5.677 1.895 12.301 1.00 91.75 218 GLY A CA 1
ATOM 1693 C C . GLY A 1 218 ? -5.089 3.307 12.390 1.00 91.75 218 GLY A C 1
ATOM 1694 O O . GLY A 1 218 ? -4.486 3.760 11.418 1.00 91.75 218 GLY A O 1
ATOM 1695 N N . GLU A 1 219 ? -5.217 4.006 13.524 1.00 91.25 219 GLU A N 1
ATOM 1696 C CA . GLU A 1 219 ? -4.637 5.345 13.707 1.00 91.25 219 GLU A CA 1
ATOM 1697 C C . GLU A 1 219 ? -3.128 5.268 13.976 1.00 91.25 219 GLU A C 1
ATOM 1699 O O . GLU A 1 219 ? -2.357 6.070 13.444 1.00 91.25 219 GLU A O 1
ATOM 1704 N N . LYS A 1 220 ? -2.691 4.250 14.723 1.00 91.19 220 LYS A N 1
ATOM 1705 C CA . LYS A 1 220 ? -1.274 3.993 15.039 1.00 91.19 220 LYS A CA 1
ATOM 1706 C C . LYS A 1 220 ? -0.578 3.079 14.032 1.00 91.19 220 LYS A C 1
ATOM 1708 O O . LYS A 1 220 ? 0.628 2.861 14.129 1.00 91.19 220 LYS A O 1
ATOM 1713 N N . MET A 1 221 ? -1.323 2.536 13.071 1.00 90.75 221 MET A N 1
ATOM 1714 C CA . MET A 1 221 ? -0.781 1.653 12.047 1.00 90.75 221 MET A CA 1
ATOM 1715 C C . MET A 1 221 ? 0.210 2.412 11.139 1.00 90.75 221 MET A C 1
ATOM 1717 O O . MET A 1 221 ? -0.150 3.457 10.581 1.00 90.75 221 MET A O 1
ATOM 1721 N N . PRO A 1 222 ? 1.444 1.908 10.954 1.00 90.88 222 PRO A N 1
ATOM 1722 C CA . PRO A 1 222 ? 2.425 2.533 10.076 1.00 90.88 222 PRO A CA 1
ATOM 1723 C C . PRO A 1 222 ? 2.055 2.355 8.597 1.00 90.88 222 PRO A C 1
ATOM 1725 O O . PRO A 1 222 ? 1.391 1.390 8.215 1.00 90.88 222 PRO A O 1
ATOM 1728 N N . GLY A 1 223 ? 2.527 3.272 7.749 1.00 88.50 223 GLY A N 1
ATOM 1729 C CA . GLY A 1 223 ? 2.205 3.291 6.316 1.00 88.50 223 GLY A CA 1
ATOM 1730 C C . GLY A 1 223 ? 2.569 1.993 5.590 1.00 88.50 223 GLY A C 1
ATOM 1731 O O . GLY A 1 223 ? 1.745 1.433 4.866 1.00 88.50 223 GLY A O 1
ATOM 1732 N N . TRP A 1 224 ? 3.727 1.401 5.897 1.00 90.00 224 TRP A N 1
ATOM 1733 C CA . TRP A 1 224 ? 4.175 0.148 5.277 1.00 90.00 224 TRP A CA 1
ATOM 1734 C C . TRP A 1 224 ? 3.238 -1.051 5.516 1.00 90.00 224 TRP A C 1
ATOM 1736 O O . TRP A 1 224 ? 3.235 -1.984 4.712 1.00 90.00 224 TRP A O 1
ATOM 1746 N N . MET A 1 225 ? 2.406 -1.036 6.568 1.00 91.81 225 MET A N 1
ATOM 1747 C CA . MET A 1 225 ? 1.407 -2.090 6.819 1.00 91.81 225 MET A CA 1
ATOM 1748 C C . MET A 1 225 ? 0.201 -2.015 5.880 1.00 91.81 225 MET A C 1
ATOM 1750 O O . MET A 1 225 ? -0.547 -2.985 5.775 1.00 91.81 225 MET A O 1
ATOM 1754 N N . THR A 1 226 ? 0.008 -0.895 5.182 1.00 91.44 226 THR A N 1
ATOM 1755 C CA . THR A 1 226 ? -1.114 -0.703 4.248 1.00 91.44 226 THR A CA 1
ATOM 1756 C C . THR A 1 226 ? -0.841 -1.255 2.849 1.00 91.44 226 THR A C 1
ATOM 1758 O O . THR A 1 226 ? -1.751 -1.325 2.026 1.00 91.44 226 THR A O 1
ATOM 1761 N N . GLY A 1 227 ? 0.401 -1.662 2.567 1.00 87.50 227 GLY A N 1
ATOM 1762 C CA . GLY A 1 227 ? 0.813 -2.150 1.249 1.00 87.50 227 GLY A CA 1
ATOM 1763 C C . GLY A 1 227 ? 1.132 -1.056 0.231 1.00 87.50 227 GLY A C 1
ATOM 1764 O O . GLY A 1 227 ? 1.358 -1.374 -0.935 1.00 87.50 227 GLY A O 1
ATOM 1765 N N . GLU A 1 228 ? 1.213 0.209 0.657 1.00 87.06 228 GLU A N 1
ATOM 1766 C CA . GLU A 1 228 ? 1.525 1.358 -0.210 1.00 87.06 228 GLU A CA 1
ATOM 1767 C C . GLU A 1 228 ? 2.868 1.234 -0.943 1.00 87.06 228 GLU A C 1
ATOM 1769 O O . GLU A 1 228 ? 2.995 1.657 -2.088 1.00 87.06 228 GLU A O 1
ATOM 1774 N N . ALA A 1 229 ? 3.860 0.601 -0.314 1.00 84.19 229 ALA A N 1
ATOM 1775 C CA . ALA A 1 229 ? 5.203 0.491 -0.872 1.00 84.19 229 ALA A CA 1
ATOM 1776 C C . ALA A 1 229 ? 5.333 -0.575 -1.973 1.00 84.19 229 ALA A C 1
ATOM 1778 O O . ALA A 1 229 ? 6.360 -0.632 -2.643 1.00 84.19 229 ALA A O 1
ATOM 1779 N N . GLY A 1 230 ? 4.339 -1.457 -2.140 1.00 85.00 230 GLY A N 1
ATOM 1780 C CA . GLY A 1 230 ? 4.367 -2.486 -3.184 1.00 85.00 230 GLY A CA 1
ATOM 1781 C C . GLY A 1 230 ? 5.556 -3.453 -3.091 1.00 85.00 230 GLY A C 1
ATOM 1782 O O . GLY A 1 230 ? 5.997 -3.987 -4.108 1.00 85.00 230 GLY A O 1
ATOM 1783 N N . VAL A 1 231 ? 6.089 -3.684 -1.887 1.00 87.88 231 VAL A N 1
ATOM 1784 C CA . VAL A 1 231 ? 7.197 -4.619 -1.635 1.00 87.88 231 VAL A CA 1
ATOM 1785 C C . VAL A 1 231 ? 6.708 -5.864 -0.899 1.00 87.88 231 VAL A C 1
ATOM 1787 O O . VAL A 1 231 ? 5.837 -5.790 -0.037 1.00 87.88 231 VAL A O 1
ATOM 1790 N N . SER A 1 232 ? 7.295 -7.018 -1.223 1.00 89.75 232 SER A N 1
ATOM 1791 C CA . SER A 1 232 ? 7.062 -8.285 -0.505 1.00 89.75 232 SER A CA 1
ATOM 1792 C C . SER A 1 232 ? 8.190 -8.625 0.470 1.00 89.75 232 SER A C 1
ATOM 1794 O O . SER A 1 232 ? 8.032 -9.453 1.361 1.00 89.75 232 SER A O 1
ATOM 1796 N N . THR A 1 233 ? 9.360 -8.004 0.315 1.00 91.00 233 THR A N 1
ATOM 1797 C CA . THR A 1 233 ? 10.489 -8.138 1.238 1.00 91.00 233 THR A CA 1
ATOM 1798 C C . THR A 1 233 ? 11.174 -6.789 1.383 1.00 91.00 233 THR A C 1
ATOM 1800 O O . THR A 1 233 ? 11.622 -6.217 0.387 1.00 91.00 233 THR A O 1
ATOM 1803 N N . GLY A 1 234 ? 11.272 -6.282 2.608 1.00 89.06 234 GLY A N 1
ATOM 1804 C CA . GLY A 1 234 ? 11.860 -4.970 2.842 1.00 89.06 234 GLY A CA 1
ATOM 1805 C C . GLY A 1 234 ? 12.390 -4.754 4.250 1.00 89.06 234 GLY A C 1
ATOM 1806 O O . GLY A 1 234 ? 12.047 -5.476 5.186 1.00 89.06 234 GLY A O 1
ATOM 1807 N N . VAL A 1 235 ? 13.246 -3.748 4.374 1.00 90.44 235 VAL A N 1
ATOM 1808 C CA . VAL A 1 235 ? 13.800 -3.290 5.649 1.00 90.44 235 VAL A CA 1
ATOM 1809 C C . VAL A 1 235 ? 13.153 -1.955 5.991 1.00 90.44 235 VAL A C 1
ATOM 1811 O O . VAL A 1 235 ? 13.082 -1.069 5.138 1.00 90.44 235 VAL A O 1
ATOM 1814 N N . VAL A 1 236 ? 12.654 -1.815 7.214 1.00 90.69 236 VAL A N 1
ATOM 1815 C CA . VAL A 1 236 ? 12.096 -0.562 7.729 1.00 90.69 236 VAL A CA 1
ATOM 1816 C C . VAL A 1 236 ? 13.204 0.197 8.443 1.00 90.69 236 VAL A C 1
ATOM 1818 O O . VAL A 1 236 ? 13.830 -0.341 9.358 1.00 90.69 236 VAL A O 1
ATOM 1821 N N . ARG A 1 237 ? 13.453 1.423 7.971 1.00 86.50 237 ARG A N 1
ATOM 1822 C CA . ARG A 1 237 ? 14.406 2.377 8.545 1.00 86.50 237 ARG A CA 1
ATOM 1823 C C . ARG A 1 237 ? 13.739 3.745 8.669 1.00 86.50 237 ARG A C 1
ATOM 1825 O O . ARG A 1 237 ? 13.238 4.283 7.682 1.00 86.50 237 ARG A O 1
ATOM 1832 N N . ASN A 1 238 ? 13.777 4.322 9.864 1.00 83.56 238 ASN A N 1
ATOM 1833 C CA . ASN A 1 238 ? 13.128 5.576 10.237 1.00 83.56 238 ASN A CA 1
ATOM 1834 C C . ASN A 1 238 ? 11.636 5.606 9.844 1.00 83.56 238 ASN A C 1
ATOM 1836 O O . ASN A 1 238 ? 11.161 6.586 9.272 1.00 83.56 238 ASN A O 1
ATOM 1840 N N . GLY A 1 239 ? 10.909 4.509 10.080 1.00 83.62 239 GLY A N 1
ATOM 1841 C CA . GLY A 1 239 ? 9.484 4.381 9.757 1.00 83.62 239 GLY A CA 1
ATOM 1842 C C . GLY A 1 239 ? 9.148 4.153 8.277 1.00 83.62 239 GLY A C 1
ATOM 1843 O O . GLY A 1 239 ? 7.983 3.918 7.955 1.00 83.62 239 GLY A O 1
ATOM 1844 N N . VAL A 1 240 ? 10.134 4.166 7.373 1.00 86.25 240 VAL A N 1
ATOM 1845 C CA . VAL A 1 240 ? 9.937 3.963 5.928 1.00 86.25 240 VAL A CA 1
ATOM 1846 C C . VAL A 1 240 ? 10.462 2.593 5.512 1.00 86.25 240 VAL A C 1
ATOM 1848 O O . VAL A 1 240 ? 11.591 2.223 5.834 1.00 86.25 240 VAL A O 1
ATOM 1851 N N . ILE A 1 241 ? 9.656 1.837 4.765 1.00 88.94 241 ILE A N 1
ATOM 1852 C CA . ILE A 1 241 ? 10.065 0.545 4.207 1.00 88.94 241 ILE A CA 1
ATOM 1853 C C . ILE A 1 241 ? 10.840 0.734 2.900 1.00 88.94 241 ILE A C 1
ATOM 1855 O O . ILE A 1 241 ? 10.435 1.495 2.023 1.00 88.94 241 ILE A O 1
ATOM 1859 N N . ARG A 1 242 ? 11.949 0.010 2.751 1.00 86.12 242 ARG A N 1
ATOM 1860 C CA . ARG A 1 242 ? 12.744 -0.043 1.519 1.00 86.12 242 ARG A CA 1
ATOM 1861 C C . ARG A 1 242 ? 12.835 -1.471 1.004 1.00 86.12 242 ARG A C 1
ATOM 1863 O O . ARG A 1 242 ? 12.996 -2.406 1.788 1.00 86.12 242 ARG A O 1
ATOM 1870 N N . GLY A 1 243 ? 12.752 -1.638 -0.315 1.00 80.31 243 GLY A N 1
ATOM 1871 C CA . GLY A 1 243 ? 12.956 -2.932 -0.963 1.00 80.31 243 GLY A CA 1
ATOM 1872 C C . GLY A 1 243 ? 14.379 -3.445 -0.735 1.00 80.31 243 GLY A C 1
ATOM 1873 O O . GLY A 1 243 ? 15.349 -2.697 -0.848 1.00 80.31 243 GLY A O 1
ATOM 1874 N N . HIS A 1 244 ? 14.519 -4.729 -0.417 1.00 68.00 244 HIS A N 1
ATOM 1875 C CA . HIS A 1 244 ? 15.832 -5.338 -0.204 1.00 68.00 244 HIS A CA 1
ATOM 1876 C C . HIS A 1 244 ? 16.616 -5.487 -1.531 1.00 68.00 244 HIS A C 1
ATOM 1878 O O . HIS A 1 244 ? 16.041 -5.868 -2.554 1.00 68.00 244 HIS A O 1
ATOM 1884 N N . LYS A 1 245 ? 17.933 -5.206 -1.501 1.00 61.12 245 LYS A N 1
ATOM 1885 C CA . LYS A 1 245 ? 18.916 -5.354 -2.604 1.00 61.12 245 LYS A CA 1
ATOM 1886 C C . LYS A 1 245 ? 18.574 -4.611 -3.904 1.00 61.12 245 LYS A C 1
ATOM 1888 O O . LYS A 1 245 ? 18.214 -5.232 -4.900 1.00 61.12 245 LYS A O 1
ATOM 1893 N N . GLY A 1 246 ? 18.738 -3.284 -3.926 1.00 51.19 246 GLY A N 1
ATOM 1894 C CA . GLY A 1 246 ? 18.768 -2.489 -5.171 1.00 51.19 246 GLY A CA 1
ATOM 1895 C C . GLY A 1 246 ? 17.483 -2.512 -6.013 1.00 51.19 246 GLY A C 1
ATOM 1896 O O . GLY A 1 246 ? 17.460 -1.996 -7.131 1.00 51.19 246 GLY A O 1
ATOM 1897 N N . SER A 1 247 ? 16.406 -3.099 -5.486 1.00 53.84 247 SER A N 1
ATOM 1898 C CA . SER A 1 247 ? 15.060 -3.054 -6.046 1.00 53.84 247 SER A CA 1
ATOM 1899 C C . SER A 1 247 ? 14.502 -1.655 -5.805 1.00 53.84 247 SER A C 1
ATOM 1901 O O . SER A 1 247 ? 13.704 -1.460 -4.893 1.00 53.84 247 SER A O 1
ATOM 1903 N N . GLY A 1 248 ? 14.969 -0.688 -6.594 1.00 41.03 248 GLY A N 1
ATOM 1904 C CA . GLY A 1 248 ? 14.614 0.716 -6.445 1.00 41.03 248 GLY A CA 1
ATOM 1905 C C . GLY A 1 248 ? 13.108 0.944 -6.344 1.00 41.03 248 GLY A C 1
ATOM 1906 O O . GLY A 1 248 ? 12.339 0.515 -7.215 1.00 41.03 248 GLY A O 1
ATOM 1907 N N . VAL A 1 249 ? 12.736 1.659 -5.288 1.00 40.69 249 VAL A N 1
ATOM 1908 C CA . VAL A 1 249 ? 12.045 2.943 -5.415 1.00 40.69 249 VAL A CA 1
ATOM 1909 C C . VAL A 1 249 ? 12.940 3.981 -4.753 1.00 40.69 249 VAL A C 1
ATOM 1911 O O . VAL A 1 249 ? 13.483 3.647 -3.673 1.00 40.69 249 VAL A O 1
#